Protein AF-A0A2W4TZJ8-F1 (afdb_monomer_lite)

pLDDT: mean 78.43, std 13.88, range [31.73, 96.38]

Radius of gyration: 30.54 Å; chains: 1; bounding box: 70×28×69 Å

Sequence (198 aa):
MDKAALSKWVEEEHAKGTSYRQLALSLGVSPTAVTDWRDRKFNSISEESLQAIALRRRESLTTTAEWLRVEAPVGFDLPQKFNEIEQRLLEMERKVEYSYQRLVEQDAVSTSTVLEKALLANGVNVRDRPTQVKLRTQVEKIAGDSPALFERLLLAICGITPMETADLPAAADLLKVLTDQPWTPSEVVRVLNKGLVS

Structure (mmCIF, N/CA/C/O backbone):
data_AF-A0A2W4TZJ8-F1
#
_entry.id   AF-A0A2W4TZJ8-F1
#
loop_
_atom_site.group_PDB
_atom_site.id
_atom_site.type_symbol
_atom_site.label_atom_id
_atom_site.label_alt_id
_atom_site.label_comp_id
_atom_site.label_asym_id
_atom_site.label_entity_id
_atom_site.label_seq_id
_atom_site.pdbx_PDB_ins_code
_atom_site.Cartn_x
_atom_site.Cartn_y
_atom_site.Cartn_z
_atom_site.occupancy
_atom_site.B_iso_or_equiv
_atom_site.auth_seq_id
_atom_site.auth_comp_id
_atom_site.auth_asym_id
_atom_site.auth_atom_id
_atom_site.pdbx_PDB_model_num
ATOM 1 N N . MET A 1 1 ? 31.326 -10.262 -17.862 1.00 85.75 1 MET A N 1
ATOM 2 C CA . MET A 1 1 ? 30.221 -9.800 -18.721 1.00 85.75 1 MET A CA 1
ATOM 3 C C . MET A 1 1 ? 29.756 -10.909 -19.659 1.00 85.75 1 MET A C 1
ATOM 5 O O . MET A 1 1 ? 30.571 -11.441 -20.408 1.00 85.75 1 MET A O 1
ATOM 9 N N . ASP A 1 2 ? 28.473 -11.255 -19.635 1.00 90.81 2 ASP A N 1
ATOM 10 C CA . ASP A 1 2 ? 27.854 -12.267 -20.492 1.00 90.81 2 ASP A CA 1
ATOM 11 C C . ASP A 1 2 ? 27.275 -11.636 -21.773 1.00 90.81 2 ASP A C 1
ATOM 13 O O . ASP A 1 2 ? 26.149 -11.139 -21.813 1.00 90.81 2 ASP A O 1
ATOM 17 N N . LYS A 1 3 ? 28.071 -11.650 -22.851 1.00 93.00 3 LYS A N 1
ATOM 18 C CA . LYS A 1 3 ? 27.659 -11.120 -24.164 1.00 93.00 3 LYS A CA 1
ATOM 19 C C . LYS A 1 3 ? 26.552 -11.953 -24.815 1.00 93.00 3 LYS A C 1
ATOM 21 O O . LYS A 1 3 ? 25.794 -11.425 -25.626 1.00 93.00 3 LYS A O 1
ATOM 26 N N . ALA A 1 4 ? 26.477 -13.248 -24.505 1.00 93.69 4 ALA A N 1
ATOM 27 C CA . ALA A 1 4 ? 25.487 -14.141 -25.094 1.00 93.69 4 ALA A CA 1
ATOM 28 C C . ALA A 1 4 ? 24.100 -13.871 -24.504 1.00 93.69 4 ALA A C 1
ATOM 30 O O . ALA A 1 4 ? 23.130 -13.824 -25.258 1.00 93.69 4 ALA A O 1
ATOM 31 N N . ALA A 1 5 ? 24.026 -13.622 -23.193 1.00 92.88 5 ALA A N 1
ATOM 32 C CA . ALA A 1 5 ? 22.799 -13.232 -22.511 1.00 92.88 5 ALA A CA 1
ATOM 33 C C . ALA A 1 5 ? 22.204 -11.936 -23.090 1.00 92.88 5 ALA A C 1
ATOM 35 O O . ALA A 1 5 ? 21.031 -11.921 -23.467 1.00 92.88 5 ALA A O 1
ATOM 36 N N . LEU A 1 6 ? 23.016 -10.880 -23.240 1.00 93.94 6 LEU A N 1
ATOM 37 C CA . LEU A 1 6 ? 22.541 -9.602 -23.784 1.00 93.94 6 LEU A CA 1
ATOM 38 C C . LEU A 1 6 ? 22.096 -9.718 -25.248 1.00 93.94 6 LEU A C 1
ATOM 40 O O . LEU A 1 6 ? 21.015 -9.256 -25.600 1.00 93.94 6 LEU A O 1
ATOM 44 N N . SER A 1 7 ? 22.901 -10.379 -26.084 1.00 96.25 7 SER A N 1
ATOM 45 C CA . SER A 1 7 ? 22.587 -10.647 -27.496 1.00 96.25 7 SER A CA 1
ATOM 46 C C . SER A 1 7 ? 21.264 -11.409 -27.639 1.00 96.25 7 SER A C 1
ATOM 48 O O . SER A 1 7 ? 20.402 -11.009 -28.418 1.00 96.25 7 SER A O 1
ATOM 50 N N . LYS A 1 8 ? 21.052 -12.447 -26.819 1.00 96.25 8 LYS A N 1
ATOM 51 C CA . LYS A 1 8 ? 19.806 -13.221 -26.806 1.00 96.25 8 LYS A CA 1
ATOM 52 C C . LYS A 1 8 ? 18.601 -12.361 -26.422 1.00 96.25 8 LYS A C 1
ATOM 54 O O . LYS A 1 8 ? 17.577 -12.432 -27.089 1.00 96.25 8 LYS A O 1
ATOM 59 N N . TRP A 1 9 ? 18.724 -11.536 -25.386 1.00 95.69 9 TRP A N 1
ATOM 60 C CA . TRP A 1 9 ? 17.643 -10.647 -24.961 1.00 95.69 9 TRP A CA 1
ATOM 61 C C . TRP A 1 9 ? 17.270 -9.616 -26.039 1.00 95.69 9 TRP A C 1
ATOM 63 O O . TRP A 1 9 ? 16.087 -9.374 -26.266 1.00 95.69 9 TRP A O 1
ATOM 73 N N . VAL A 1 10 ? 18.256 -9.054 -26.751 1.00 95.50 10 VAL A N 1
ATOM 74 C CA . VAL A 1 10 ? 18.001 -8.139 -27.879 1.00 95.50 10 VAL A CA 1
ATOM 75 C C . VAL A 1 10 ? 17.199 -8.833 -28.987 1.00 95.50 10 VAL A C 1
ATOM 77 O O . VAL A 1 10 ? 16.255 -8.245 -29.515 1.00 95.50 10 VAL A O 1
ATOM 80 N N . GLU A 1 11 ? 17.526 -10.085 -29.313 1.00 96.38 11 GLU A N 1
ATOM 81 C CA . GLU A 1 11 ? 16.765 -10.873 -30.294 1.00 96.38 11 GLU A CA 1
ATOM 82 C C . GLU A 1 11 ? 15.359 -11.244 -29.794 1.00 96.38 11 GLU A C 1
ATOM 84 O O . GLU A 1 11 ? 14.400 -11.216 -30.563 1.00 96.38 11 GLU A O 1
ATOM 89 N N . GLU A 1 12 ? 15.194 -11.533 -28.500 1.00 95.19 12 GLU A N 1
ATOM 90 C CA . GLU A 1 12 ? 13.880 -11.783 -27.890 1.00 95.19 12 GLU A CA 1
ATOM 91 C C . GLU A 1 12 ? 12.981 -10.536 -27.933 1.00 95.19 12 GLU A C 1
ATOM 93 O O . GLU A 1 12 ? 11.798 -10.640 -28.257 1.00 95.19 12 GLU A O 1
ATOM 98 N N . GLU A 1 13 ? 13.516 -9.345 -27.650 1.00 92.75 13 GLU A N 1
ATOM 99 C CA . GLU A 1 13 ? 12.778 -8.081 -27.798 1.00 92.75 13 GLU A CA 1
ATOM 100 C C . GLU A 1 13 ? 12.409 -7.809 -29.262 1.00 92.75 13 GLU A C 1
ATOM 102 O O . GLU A 1 13 ? 11.315 -7.305 -29.545 1.00 92.75 13 GLU A O 1
ATOM 107 N N . HIS A 1 14 ? 13.285 -8.189 -30.197 1.00 92.88 14 HIS A N 1
ATOM 108 C CA . HIS A 1 14 ? 12.999 -8.082 -31.620 1.00 92.88 14 HIS A CA 1
ATOM 109 C C . HIS A 1 14 ? 11.865 -9.011 -32.059 1.00 92.88 14 HIS A C 1
ATOM 111 O O . HIS A 1 14 ? 10.930 -8.574 -32.734 1.00 92.88 14 HIS A O 1
ATOM 117 N N . ALA A 1 15 ? 11.883 -10.262 -31.595 1.00 93.00 15 ALA A N 1
ATOM 118 C CA . ALA A 1 15 ? 10.836 -11.245 -31.856 1.00 93.00 15 ALA A CA 1
ATOM 119 C C . ALA A 1 15 ? 9.459 -10.824 -31.305 1.00 93.00 15 ALA A C 1
ATOM 121 O O . ALA A 1 15 ? 8.432 -11.203 -31.863 1.00 93.00 15 ALA A O 1
ATOM 122 N N . LYS A 1 16 ? 9.418 -9.989 -30.256 1.00 92.19 16 LYS A N 1
ATOM 123 C CA . LYS A 1 16 ? 8.183 -9.380 -29.720 1.00 92.19 16 LYS A CA 1
ATOM 124 C C . LYS A 1 16 ? 7.643 -8.219 -30.571 1.00 92.19 16 LYS A C 1
ATOM 126 O O . LYS A 1 16 ? 6.665 -7.587 -30.182 1.00 92.19 16 LYS A O 1
ATOM 131 N N . GLY A 1 17 ? 8.270 -7.912 -31.707 1.00 89.12 17 GLY A N 1
ATOM 132 C CA . GLY A 1 17 ? 7.842 -6.857 -32.629 1.00 89.12 17 GLY A CA 1
ATOM 133 C C . GLY A 1 17 ? 8.480 -5.489 -32.376 1.00 89.12 17 GLY A C 1
ATOM 134 O O . GLY A 1 17 ? 8.081 -4.512 -33.007 1.00 89.12 17 GLY A O 1
ATOM 135 N N . THR A 1 18 ? 9.480 -5.390 -31.493 1.00 89.94 18 THR A N 1
ATOM 136 C CA . THR A 1 18 ? 10.234 -4.142 -31.298 1.00 89.94 18 THR A CA 1
ATOM 137 C C . THR A 1 18 ? 11.375 -4.072 -32.313 1.00 89.94 18 THR A C 1
ATOM 139 O O . THR A 1 18 ? 12.250 -4.932 -32.351 1.00 89.94 18 THR A O 1
ATOM 142 N N . SER A 1 19 ? 11.426 -3.045 -33.162 1.00 93.31 19 SER A N 1
ATOM 143 C CA . SER A 1 19 ? 12.597 -2.859 -34.038 1.00 93.31 19 SER A CA 1
ATOM 144 C C . SER A 1 19 ? 13.843 -2.481 -33.223 1.00 93.31 19 SER A C 1
ATOM 146 O O . SER A 1 19 ? 13.731 -1.802 -32.203 1.00 93.31 19 SER A O 1
ATOM 148 N N . TYR A 1 20 ? 15.051 -2.821 -33.692 1.00 92.69 20 TYR A N 1
ATOM 149 C CA . TYR A 1 20 ? 16.295 -2.434 -33.001 1.00 92.69 20 TYR A CA 1
ATOM 150 C C . TYR A 1 20 ? 16.404 -0.915 -32.775 1.00 92.69 20 TYR A C 1
ATOM 152 O O . TYR A 1 20 ? 16.896 -0.467 -31.742 1.00 92.69 20 TYR A O 1
ATOM 160 N N . ARG A 1 21 ? 15.878 -0.110 -33.709 1.00 92.00 21 ARG A N 1
ATOM 161 C CA . ARG A 1 21 ? 15.816 1.352 -33.578 1.00 92.00 21 ARG A CA 1
ATOM 162 C C . ARG A 1 21 ? 14.877 1.792 -32.453 1.00 92.00 21 ARG A C 1
ATOM 164 O O . ARG A 1 21 ? 15.226 2.695 -31.701 1.00 92.00 21 ARG A O 1
ATOM 171 N N . GLN A 1 22 ? 13.701 1.176 -32.336 1.00 91.06 22 GLN A N 1
ATOM 172 C CA . GLN A 1 22 ? 12.766 1.454 -31.239 1.00 91.06 22 GLN A CA 1
ATOM 173 C C . GLN A 1 22 ? 13.325 0.996 -29.894 1.00 91.06 22 GLN A C 1
ATOM 175 O O . GLN A 1 22 ? 13.157 1.703 -28.905 1.00 91.06 22 GLN A O 1
ATOM 180 N N . LEU A 1 23 ? 14.026 -0.141 -29.863 1.00 92.75 23 LEU A N 1
ATOM 181 C CA . LEU A 1 23 ? 14.698 -0.616 -28.661 1.00 92.75 23 LEU A CA 1
ATOM 182 C C . LEU A 1 23 ? 15.758 0.396 -28.208 1.00 92.75 23 LEU A C 1
ATOM 184 O O . LEU A 1 23 ? 15.726 0.820 -27.058 1.00 92.75 23 LEU A O 1
ATOM 188 N N . ALA A 1 24 ? 16.608 0.865 -29.128 1.00 93.19 24 ALA A N 1
ATOM 189 C CA . ALA A 1 24 ? 17.618 1.886 -28.852 1.00 93.19 24 ALA A CA 1
ATOM 190 C C . ALA A 1 24 ? 17.005 3.180 -28.294 1.00 93.19 24 ALA A C 1
ATOM 192 O O . ALA A 1 24 ? 17.439 3.666 -27.253 1.00 93.19 24 ALA A O 1
ATOM 193 N N . LEU A 1 25 ? 15.937 3.679 -28.930 1.00 91.06 25 LEU A N 1
ATOM 194 C CA . LEU A 1 25 ? 15.195 4.852 -28.458 1.00 91.06 25 LEU A CA 1
ATOM 195 C C . LEU A 1 25 ? 14.616 4.644 -27.056 1.00 91.06 25 LEU A C 1
ATOM 197 O O . LEU A 1 25 ? 14.738 5.523 -26.211 1.00 91.06 25 LEU A O 1
ATOM 201 N N . SER A 1 26 ? 14.013 3.482 -26.794 1.00 88.88 26 SER A N 1
ATOM 202 C CA . SER A 1 26 ? 13.412 3.183 -25.489 1.00 88.88 26 SER A CA 1
ATOM 203 C C . SER A 1 26 ? 14.435 3.048 -24.361 1.00 88.88 26 SER A C 1
ATOM 205 O O . SER A 1 26 ? 14.089 3.245 -23.202 1.00 88.88 26 SER A O 1
ATOM 207 N N . LEU A 1 27 ? 15.677 2.708 -24.707 1.00 90.69 27 LEU A N 1
ATOM 208 C CA . LEU A 1 27 ? 16.789 2.571 -23.773 1.00 90.69 27 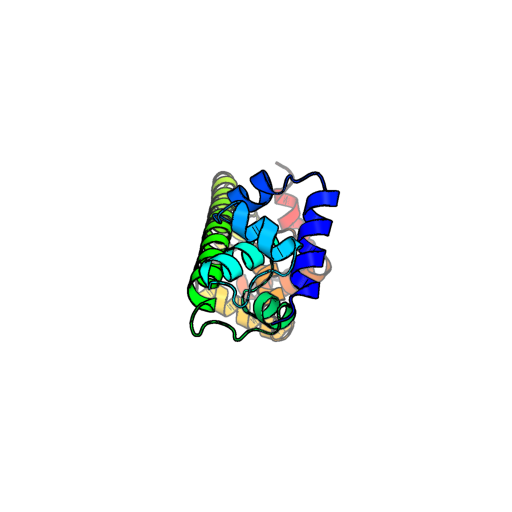LEU A CA 1
ATOM 209 C C . LEU A 1 27 ? 17.637 3.848 -23.678 1.00 90.69 27 LEU A C 1
ATOM 211 O O . LEU A 1 27 ? 18.575 3.885 -22.893 1.00 90.69 27 LEU A O 1
ATOM 215 N N . GLY A 1 28 ? 17.348 4.876 -24.484 1.00 89.25 28 GLY A N 1
ATOM 216 C CA . GLY A 1 28 ? 18.151 6.100 -24.530 1.00 89.25 28 GLY A CA 1
ATOM 217 C C . GLY A 1 28 ? 19.572 5.902 -25.075 1.00 89.25 28 GLY A C 1
ATOM 218 O O . GLY A 1 28 ? 20.444 6.717 -24.794 1.00 89.25 28 GLY A O 1
ATOM 219 N N . VAL A 1 29 ? 19.822 4.843 -25.855 1.00 91.38 29 VAL A N 1
ATOM 220 C CA . VAL A 1 29 ? 21.145 4.524 -26.426 1.00 91.38 29 VAL A CA 1
ATOM 221 C C . VAL A 1 29 ? 21.176 4.711 -27.942 1.00 91.38 29 VAL A C 1
ATOM 223 O O . VAL A 1 29 ? 20.142 4.814 -28.608 1.00 91.38 29 VAL A O 1
ATOM 226 N N . SER A 1 30 ? 22.375 4.726 -28.529 1.00 91.12 30 SER A N 1
ATOM 227 C CA . SER A 1 30 ? 22.508 4.792 -29.983 1.00 91.12 30 SER A CA 1
ATOM 228 C C . SER A 1 30 ? 22.002 3.501 -30.658 1.00 91.12 30 SER A C 1
ATOM 230 O O . SER A 1 30 ? 22.192 2.399 -30.135 1.00 91.12 30 SER A O 1
ATOM 232 N N . PRO A 1 31 ? 21.416 3.579 -31.869 1.00 90.50 31 PRO A N 1
ATOM 233 C CA . PRO A 1 31 ? 21.050 2.386 -32.641 1.00 90.50 31 PRO A CA 1
ATOM 234 C C . PRO A 1 31 ? 22.238 1.458 -32.943 1.00 90.50 31 PRO A C 1
ATOM 236 O O . PRO A 1 31 ? 22.068 0.243 -33.068 1.00 90.50 31 PRO A O 1
ATOM 239 N N . THR A 1 32 ? 23.445 2.023 -33.039 1.00 92.81 32 THR A N 1
ATOM 240 C CA . THR A 1 32 ? 24.683 1.255 -33.202 1.00 92.81 32 THR A CA 1
ATOM 241 C C . THR A 1 32 ? 24.979 0.404 -31.975 1.00 92.81 32 THR A C 1
ATOM 243 O O . THR A 1 32 ? 25.282 -0.767 -32.147 1.00 92.81 32 THR A O 1
ATOM 246 N N . ALA A 1 33 ? 24.769 0.916 -30.757 1.00 91.75 33 ALA A N 1
ATOM 247 C CA . ALA A 1 33 ? 24.994 0.153 -29.531 1.00 91.75 33 ALA A CA 1
ATOM 248 C C . ALA A 1 33 ? 24.117 -1.108 -29.462 1.00 91.75 33 ALA A C 1
ATOM 250 O O . ALA A 1 33 ? 24.620 -2.189 -29.174 1.00 91.75 33 ALA A O 1
ATOM 251 N N . VAL A 1 34 ? 22.829 -1.007 -29.812 1.00 93.56 34 VAL A N 1
ATOM 252 C CA . VAL A 1 34 ? 21.928 -2.178 -29.860 1.00 93.56 34 VAL A CA 1
ATOM 253 C C . VAL A 1 34 ? 22.378 -3.189 -30.917 1.00 93.56 34 VAL A C 1
ATOM 255 O O . VAL A 1 34 ? 22.319 -4.398 -30.689 1.00 93.56 34 VAL A O 1
ATOM 258 N N . THR A 1 35 ? 22.866 -2.704 -32.061 1.00 93.81 35 THR A N 1
ATOM 259 C CA . THR A 1 35 ? 23.418 -3.563 -33.120 1.00 93.81 35 THR A CA 1
ATOM 260 C C . THR A 1 35 ? 24.701 -4.259 -32.654 1.00 93.81 35 THR A C 1
ATOM 262 O O . THR A 1 35 ? 24.873 -5.454 -32.885 1.00 93.81 35 THR A O 1
ATOM 265 N N . ASP A 1 36 ? 25.567 -3.551 -31.929 1.00 94.44 36 ASP A N 1
ATOM 266 C CA . ASP A 1 36 ? 26.792 -4.104 -31.355 1.00 94.44 36 ASP A CA 1
ATOM 267 C C . ASP A 1 36 ? 26.488 -5.122 -30.252 1.00 94.44 36 ASP A C 1
ATOM 269 O O . ASP A 1 36 ? 27.162 -6.149 -30.163 1.00 94.44 36 ASP A O 1
ATOM 273 N N . TRP A 1 37 ? 25.447 -4.905 -29.444 1.00 95.12 37 TRP A N 1
ATOM 274 C CA . TRP A 1 37 ? 24.984 -5.875 -28.449 1.00 95.12 37 TRP A CA 1
ATOM 275 C C . TRP A 1 37 ? 24.481 -7.162 -29.092 1.00 95.12 37 TRP A C 1
ATOM 277 O O . TRP A 1 37 ? 24.875 -8.252 -28.669 1.00 95.12 37 TRP A O 1
ATOM 287 N N . ARG A 1 38 ? 23.676 -7.037 -30.153 1.00 95.00 38 ARG A N 1
ATOM 288 C CA . ARG A 1 38 ? 23.209 -8.164 -30.968 1.00 95.00 38 ARG A CA 1
ATOM 289 C C . ARG A 1 38 ? 24.386 -8.961 -31.530 1.00 95.00 38 ARG A C 1
ATOM 291 O O . ARG A 1 38 ? 24.470 -10.168 -31.309 1.00 95.00 38 ARG A O 1
ATOM 298 N N . ASP A 1 39 ? 25.324 -8.268 -32.176 1.00 94.88 39 ASP A N 1
ATOM 299 C CA . ASP A 1 39 ? 26.501 -8.849 -32.834 1.00 94.88 39 ASP A CA 1
ATOM 300 C C . ASP A 1 39 ? 27.620 -9.253 -31.856 1.00 94.88 39 ASP A C 1
ATOM 302 O O . ASP A 1 39 ? 28.648 -9.787 -32.275 1.00 94.88 39 ASP A O 1
ATOM 306 N N . ARG A 1 40 ? 27.450 -8.996 -30.552 1.00 94.62 40 ARG A N 1
ATOM 307 C CA . ARG A 1 40 ? 28.452 -9.227 -29.493 1.00 94.62 40 ARG A CA 1
ATOM 308 C C . ARG A 1 40 ? 29.750 -8.417 -29.676 1.00 94.62 40 ARG A C 1
ATOM 310 O O . ARG A 1 40 ? 30.793 -8.777 -29.124 1.00 94.62 40 ARG A O 1
ATOM 317 N N . LYS A 1 41 ? 29.684 -7.293 -30.396 1.00 93.31 41 LYS A N 1
ATOM 318 C CA . LYS A 1 41 ? 30.782 -6.361 -30.723 1.00 93.31 41 LYS A CA 1
ATOM 319 C C . LYS A 1 41 ? 30.964 -5.244 -29.684 1.00 93.31 41 LYS A C 1
ATOM 321 O O . LYS A 1 41 ? 31.190 -4.092 -30.024 1.00 93.31 41 LYS A O 1
ATOM 326 N N . PHE A 1 42 ? 30.890 -5.572 -28.400 1.00 89.06 42 PHE A N 1
ATOM 327 C CA . PHE A 1 42 ? 31.074 -4.609 -27.307 1.00 89.06 42 PHE A CA 1
ATOM 328 C C . PHE A 1 42 ? 31.903 -5.235 -26.186 1.00 89.06 42 PHE A C 1
ATOM 330 O O . PHE A 1 42 ? 31.850 -6.449 -25.993 1.00 89.06 42 PHE A O 1
ATOM 337 N N . ASN A 1 43 ? 32.688 -4.440 -25.458 1.00 87.31 43 ASN A N 1
ATOM 338 C CA . ASN A 1 43 ? 33.573 -4.936 -24.390 1.00 87.31 43 ASN A CA 1
ATOM 339 C C . ASN A 1 43 ? 33.101 -4.565 -22.985 1.00 87.31 43 ASN A C 1
ATOM 341 O O . ASN A 1 43 ? 33.393 -5.287 -22.036 1.00 87.31 43 ASN A O 1
ATOM 345 N N . SER A 1 44 ? 32.337 -3.488 -22.874 1.00 88.38 44 SER A N 1
ATOM 346 C CA . SER A 1 44 ? 31.727 -3.014 -21.642 1.00 88.38 44 SER A CA 1
ATOM 347 C C . SER A 1 44 ? 30.331 -2.484 -21.942 1.00 88.38 44 SER A C 1
ATOM 349 O O . SER A 1 44 ? 29.984 -2.215 -23.096 1.00 88.38 44 SER A O 1
ATOM 351 N N . ILE A 1 45 ? 29.533 -2.352 -20.890 1.00 88.56 45 ILE A N 1
ATOM 352 C CA . ILE A 1 45 ? 28.250 -1.667 -20.921 1.00 88.56 45 ILE A CA 1
ATOM 353 C C . ILE A 1 45 ? 28.351 -0.447 -20.009 1.00 88.56 45 ILE A C 1
ATOM 355 O O . ILE A 1 45 ? 28.937 -0.546 -18.931 1.00 88.56 45 ILE A O 1
ATOM 359 N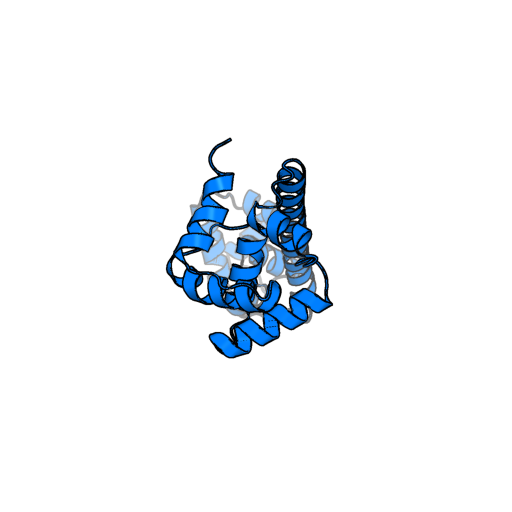 N . SER A 1 46 ? 27.856 0.709 -20.458 1.00 88.62 46 SER A N 1
ATOM 360 C CA . SER A 1 46 ? 27.819 1.888 -19.592 1.00 88.62 46 SER A CA 1
ATOM 361 C C . SER A 1 46 ? 26.815 1.673 -18.464 1.00 88.62 46 SER A C 1
ATOM 363 O O . SER A 1 46 ? 25.840 0.935 -18.619 1.00 88.62 46 SER A O 1
ATOM 365 N N . GLU A 1 47 ? 27.037 2.345 -17.341 1.00 86.88 47 GLU A N 1
ATOM 366 C CA . GLU A 1 47 ? 26.108 2.336 -16.212 1.00 86.88 47 GLU A CA 1
ATOM 367 C C . GLU A 1 47 ? 24.699 2.795 -16.634 1.00 86.88 47 GLU A C 1
ATOM 369 O O . GLU A 1 47 ? 23.717 2.123 -16.329 1.00 86.88 47 GLU A O 1
ATOM 374 N N . GLU A 1 48 ? 24.603 3.849 -17.446 1.00 86.62 48 GLU A N 1
ATOM 375 C CA . GLU A 1 48 ? 23.337 4.331 -18.020 1.00 86.62 48 GLU A CA 1
ATOM 376 C C . GLU A 1 48 ? 22.621 3.252 -18.851 1.00 86.62 48 GLU A C 1
ATOM 378 O O . GLU A 1 48 ? 21.414 3.047 -18.718 1.00 86.62 48 GLU A O 1
ATOM 383 N N . SER A 1 49 ? 23.365 2.502 -19.674 1.00 90.56 49 SER A N 1
ATOM 384 C CA . SER A 1 49 ? 22.798 1.409 -20.476 1.00 90.56 49 SER A CA 1
ATOM 385 C C . SER A 1 49 ? 22.317 0.259 -19.591 1.00 90.56 49 SER A C 1
ATOM 387 O O . SER A 1 49 ? 21.266 -0.326 -19.849 1.00 90.56 49 SER A O 1
ATOM 389 N N . LEU A 1 50 ? 23.072 -0.066 -18.538 1.00 90.44 50 LEU A N 1
ATOM 390 C CA . LEU A 1 50 ? 22.717 -1.107 -17.576 1.00 90.44 50 LEU A CA 1
ATOM 391 C C . LEU A 1 50 ? 21.422 -0.752 -16.826 1.00 90.44 50 LEU A C 1
ATOM 393 O O . LEU A 1 50 ? 20.548 -1.605 -16.675 1.00 90.44 50 LEU A O 1
ATOM 397 N N . GLN A 1 51 ? 21.263 0.513 -16.429 1.00 87.06 51 GLN A N 1
ATOM 398 C CA . GLN A 1 51 ? 20.047 1.031 -15.796 1.00 87.06 51 GLN A CA 1
ATOM 399 C C . GLN A 1 51 ? 18.847 1.007 -16.736 1.00 87.06 51 GLN A C 1
ATOM 401 O O . GLN A 1 51 ? 17.775 0.538 -16.356 1.00 87.06 51 GLN A O 1
ATOM 406 N N . ALA A 1 52 ? 19.025 1.457 -17.978 1.00 88.44 52 ALA A N 1
ATOM 407 C CA . ALA A 1 52 ? 17.965 1.422 -18.975 1.00 88.44 52 ALA A CA 1
ATOM 408 C C . ALA A 1 52 ? 17.469 -0.014 -19.227 1.00 88.44 52 ALA A C 1
ATOM 410 O O . ALA A 1 52 ? 16.263 -0.255 -19.334 1.00 88.44 52 ALA A O 1
ATOM 411 N N . ILE A 1 53 ? 18.389 -0.985 -19.263 1.00 91.88 53 ILE A N 1
ATOM 412 C CA . ILE A 1 53 ? 18.053 -2.407 -19.391 1.00 91.88 53 ILE A CA 1
ATOM 413 C C . ILE A 1 53 ? 17.297 -2.906 -18.156 1.00 91.88 53 ILE A C 1
ATOM 415 O O . ILE A 1 53 ? 16.264 -3.553 -18.321 1.00 91.88 53 ILE A O 1
ATOM 419 N N . ALA A 1 54 ? 17.760 -2.586 -16.944 1.00 89.69 54 ALA A N 1
ATOM 420 C CA . ALA A 1 54 ? 17.097 -2.987 -15.701 1.00 89.69 54 ALA A CA 1
ATOM 421 C C . ALA A 1 54 ? 15.652 -2.463 -15.630 1.00 89.69 54 ALA A C 1
ATOM 423 O O . ALA A 1 54 ? 14.712 -3.231 -15.413 1.00 89.69 54 ALA A O 1
ATOM 424 N N . LEU A 1 55 ? 15.457 -1.177 -15.941 1.00 87.06 55 LEU A N 1
ATOM 425 C CA . LEU A 1 55 ? 14.139 -0.542 -16.010 1.00 87.06 55 LEU A CA 1
ATOM 426 C C . LEU A 1 55 ? 13.230 -1.222 -17.037 1.00 87.06 55 LEU A C 1
ATOM 428 O O . LEU A 1 55 ? 12.070 -1.516 -16.742 1.00 87.06 55 LEU A O 1
ATOM 432 N N . ARG A 1 56 ? 13.746 -1.521 -18.236 1.00 88.81 56 ARG A N 1
ATOM 433 C CA . ARG A 1 56 ? 12.948 -2.169 -19.285 1.00 88.81 56 ARG A CA 1
ATOM 434 C C . ARG A 1 56 ? 12.604 -3.622 -18.954 1.00 88.81 56 ARG A C 1
ATOM 436 O O . ARG A 1 56 ? 11.507 -4.072 -19.282 1.00 88.81 56 ARG A O 1
ATOM 443 N N . ARG A 1 57 ? 13.503 -4.339 -18.275 1.00 89.25 57 ARG A N 1
ATOM 444 C CA . ARG A 1 57 ? 13.273 -5.698 -17.761 1.00 89.25 57 ARG A CA 1
ATOM 445 C C . ARG A 1 57 ? 12.386 -5.727 -16.512 1.00 89.25 57 ARG A C 1
ATOM 447 O O . ARG A 1 57 ? 11.904 -6.799 -16.162 1.00 89.25 57 ARG A O 1
ATOM 454 N N . ARG A 1 58 ? 12.122 -4.569 -15.889 1.00 86.12 58 ARG A N 1
ATOM 455 C CA . ARG A 1 58 ? 11.425 -4.431 -14.596 1.00 86.12 58 ARG A CA 1
ATOM 456 C C . ARG A 1 58 ? 12.110 -5.229 -13.482 1.00 86.12 58 ARG A C 1
ATOM 458 O O . ARG A 1 58 ? 11.453 -5.829 -12.638 1.00 86.12 58 ARG A O 1
ATOM 465 N N . GLU A 1 59 ? 13.435 -5.242 -13.510 1.00 85.94 59 GLU A N 1
ATOM 466 C CA . GLU A 1 59 ? 14.287 -5.923 -12.539 1.00 85.94 59 GLU A CA 1
ATOM 467 C C . GLU A 1 59 ? 15.145 -4.888 -11.801 1.00 85.94 59 GLU A C 1
ATOM 469 O O . GLU A 1 59 ? 15.327 -3.761 -12.268 1.00 85.94 59 GLU A O 1
ATOM 474 N N . SER A 1 60 ? 15.692 -5.266 -10.643 1.00 84.44 60 SER A N 1
ATOM 475 C CA . SER A 1 60 ? 16.672 -4.417 -9.962 1.00 84.44 60 SER A CA 1
ATOM 476 C C . SER A 1 60 ? 17.962 -4.309 -10.786 1.00 84.44 60 SER A C 1
ATOM 478 O O . SER A 1 60 ? 18.309 -5.213 -11.563 1.00 84.44 60 SER A O 1
ATOM 480 N N . LEU A 1 61 ? 18.708 -3.216 -10.595 1.00 85.00 61 LEU A N 1
ATOM 481 C CA . LEU A 1 61 ? 20.019 -3.050 -11.225 1.00 85.00 61 LEU A CA 1
ATOM 482 C C . LEU A 1 61 ? 20.977 -4.175 -10.815 1.00 85.00 61 LEU A C 1
ATOM 484 O O . LEU A 1 61 ? 21.696 -4.693 -11.663 1.00 85.00 61 LEU A O 1
ATOM 488 N N . THR A 1 62 ? 20.932 -4.604 -9.550 1.00 86.06 62 THR A N 1
ATOM 489 C CA . THR A 1 62 ? 21.726 -5.723 -9.022 1.00 86.06 62 THR A CA 1
ATOM 490 C C . THR A 1 62 ? 21.408 -7.026 -9.748 1.00 86.06 62 THR A C 1
ATOM 492 O O . THR A 1 62 ? 22.315 -7.683 -10.246 1.00 86.06 62 THR A O 1
ATOM 495 N N . THR A 1 63 ? 20.124 -7.360 -9.907 1.00 88.25 63 THR A N 1
ATOM 496 C CA . THR A 1 63 ? 19.686 -8.555 -10.650 1.00 88.25 63 THR A CA 1
ATOM 497 C C . THR A 1 63 ? 20.142 -8.504 -12.109 1.00 88.25 63 THR A C 1
ATOM 499 O O . THR A 1 63 ? 20.612 -9.500 -12.656 1.00 88.25 63 THR A O 1
ATOM 502 N N . THR A 1 64 ? 20.061 -7.329 -12.735 1.00 89.88 64 THR A N 1
ATOM 503 C CA . THR A 1 64 ? 20.508 -7.128 -14.121 1.00 89.88 64 THR A CA 1
ATOM 504 C C . THR A 1 64 ? 22.034 -7.229 -14.242 1.00 89.88 64 THR A C 1
ATOM 506 O O . THR A 1 64 ? 22.544 -7.809 -15.203 1.00 89.88 64 THR A O 1
ATOM 509 N N . ALA A 1 65 ? 22.774 -6.709 -13.260 1.00 89.50 65 ALA A N 1
ATOM 510 C CA . ALA A 1 65 ? 24.230 -6.787 -13.190 1.00 89.50 65 ALA A CA 1
ATOM 511 C C . ALA A 1 65 ? 24.710 -8.234 -12.991 1.00 89.50 65 ALA A C 1
ATOM 513 O O . ALA A 1 65 ? 25.600 -8.691 -13.708 1.00 89.50 65 ALA A O 1
ATOM 514 N N . GLU A 1 66 ? 24.062 -8.986 -12.097 1.00 90.38 66 GLU A N 1
ATOM 515 C CA . GLU A 1 66 ? 24.296 -10.420 -11.893 1.00 90.38 66 GLU A CA 1
ATOM 516 C C . GLU A 1 66 ? 24.004 -11.222 -13.165 1.00 90.38 66 GLU A C 1
ATOM 518 O O . GLU A 1 66 ? 24.837 -12.022 -13.601 1.00 90.38 66 GLU A O 1
ATOM 523 N N . TRP A 1 67 ? 22.861 -10.957 -13.809 1.00 92.62 67 TRP A N 1
ATOM 524 C CA . TRP A 1 67 ? 22.472 -11.581 -15.075 1.00 92.62 67 TRP A CA 1
ATOM 525 C C . TRP A 1 67 ? 23.519 -11.351 -16.172 1.00 92.62 67 TRP A C 1
ATOM 527 O O . TRP A 1 67 ? 23.905 -12.290 -16.871 1.00 92.62 67 TRP A O 1
ATOM 537 N N . LEU A 1 68 ? 24.041 -10.126 -16.287 1.00 91.75 68 LEU A N 1
ATOM 538 C CA . LEU A 1 68 ? 25.106 -9.791 -17.231 1.00 91.75 68 LEU A CA 1
ATOM 539 C C . LEU A 1 68 ? 26.510 -10.125 -16.723 1.00 91.75 68 LEU A C 1
ATOM 541 O O . LEU A 1 68 ? 27.468 -9.905 -17.464 1.00 91.75 68 LEU A O 1
ATOM 545 N N . ARG A 1 69 ? 26.680 -10.672 -15.514 1.00 90.06 69 ARG A N 1
ATOM 546 C CA . ARG A 1 69 ? 27.987 -10.932 -14.884 1.00 90.06 69 ARG A CA 1
ATOM 547 C C . ARG A 1 69 ? 28.909 -9.707 -14.938 1.00 90.06 69 ARG A C 1
ATOM 549 O O . ARG A 1 69 ? 30.045 -9.801 -15.427 1.00 90.06 69 ARG A O 1
ATOM 556 N N . VAL A 1 70 ? 28.387 -8.553 -14.539 1.00 88.88 70 VAL A N 1
ATOM 557 C CA . VAL A 1 70 ? 29.115 -7.286 -14.378 1.00 88.88 70 VAL A CA 1
ATOM 558 C C . VAL A 1 70 ? 28.998 -6.820 -12.931 1.00 88.88 70 VAL A C 1
ATOM 560 O O . VAL A 1 70 ? 28.061 -7.198 -12.234 1.00 88.88 70 VAL A O 1
ATOM 563 N N . GLU A 1 71 ? 29.960 -6.028 -12.467 1.00 82.06 71 GLU A N 1
ATOM 564 C CA . GLU A 1 71 ? 29.884 -5.441 -11.129 1.00 82.06 71 GLU A CA 1
ATOM 565 C C . GLU A 1 71 ? 28.737 -4.427 -11.069 1.00 82.06 71 GLU A C 1
ATOM 567 O O . GLU A 1 71 ? 28.571 -3.605 -11.974 1.00 82.06 71 GLU A O 1
ATOM 572 N N . ALA A 1 72 ? 27.925 -4.508 -10.014 1.00 73.56 72 ALA A N 1
ATOM 573 C CA . ALA A 1 72 ? 26.863 -3.544 -9.7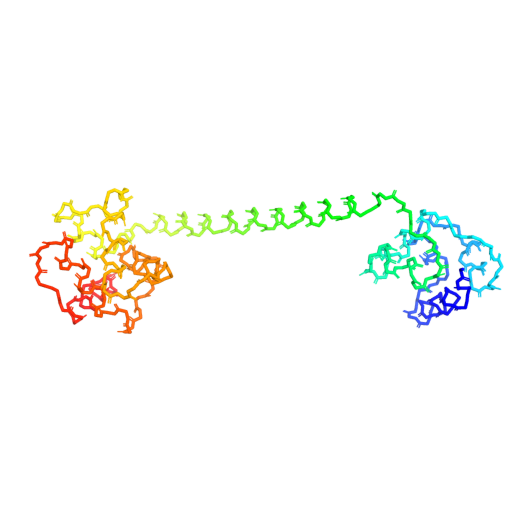75 1.00 73.56 72 ALA A CA 1
ATOM 574 C C . ALA A 1 72 ? 27.479 -2.195 -9.348 1.00 73.56 72 ALA A C 1
ATOM 576 O O . ALA A 1 72 ? 28.325 -2.182 -8.448 1.00 73.56 72 ALA A O 1
ATOM 577 N N . PRO A 1 73 ? 27.064 -1.061 -9.941 1.00 70.94 73 PRO A N 1
ATOM 578 C CA . PRO A 1 73 ? 27.508 0.258 -9.501 1.00 70.94 73 PRO A CA 1
ATOM 579 C C . PRO A 1 73 ? 27.156 0.498 -8.026 1.00 70.94 73 PRO A C 1
ATOM 581 O O . PRO A 1 73 ? 26.027 0.260 -7.588 1.00 70.94 73 PRO A O 1
ATOM 584 N N . VAL A 1 74 ? 28.125 0.972 -7.240 1.00 61.19 74 VAL A N 1
ATOM 585 C CA . VAL A 1 74 ? 27.951 1.227 -5.803 1.00 61.19 74 VAL A CA 1
ATOM 586 C C . VAL A 1 74 ? 27.056 2.458 -5.608 1.00 61.19 74 VAL A C 1
ATOM 588 O O . VAL A 1 74 ? 27.432 3.559 -5.993 1.00 61.19 74 VAL A O 1
ATOM 591 N N . GLY A 1 75 ? 25.888 2.286 -4.974 1.00 59.75 75 GLY A N 1
ATOM 592 C CA . GLY A 1 75 ? 25.026 3.398 -4.530 1.00 59.75 75 GLY A CA 1
ATOM 593 C C . GLY A 1 75 ? 23.694 3.580 -5.270 1.00 59.75 75 GLY A C 1
ATOM 594 O O . GLY A 1 75 ? 22.940 4.490 -4.934 1.00 59.75 75 GLY A O 1
ATOM 595 N N . PHE A 1 76 ? 23.358 2.716 -6.231 1.00 55.41 76 PHE A N 1
ATOM 596 C CA . PHE A 1 76 ? 22.222 2.965 -7.131 1.00 55.41 76 PHE A CA 1
ATOM 597 C C . PHE A 1 76 ? 20.846 2.471 -6.646 1.00 55.41 76 PHE A C 1
ATOM 599 O O . PHE A 1 76 ? 19.820 2.761 -7.252 1.00 55.41 76 PHE A O 1
ATOM 606 N N . ASP A 1 77 ? 20.792 1.766 -5.518 1.00 55.53 77 ASP A N 1
ATOM 607 C CA . ASP A 1 77 ? 19.539 1.249 -4.949 1.00 55.53 77 ASP A CA 1
ATOM 608 C C . ASP A 1 77 ? 18.707 2.337 -4.234 1.00 55.53 77 ASP A C 1
ATOM 610 O O . ASP A 1 77 ? 17.612 2.067 -3.750 1.00 55.53 77 ASP A O 1
ATOM 614 N N . LEU A 1 78 ? 19.221 3.569 -4.131 1.00 53.97 78 LEU A N 1
ATOM 615 C CA . LEU A 1 78 ? 18.587 4.670 -3.397 1.00 53.97 78 LEU A CA 1
ATOM 616 C C . LEU A 1 78 ? 17.504 5.408 -4.203 1.00 53.97 78 LEU A C 1
ATOM 618 O O . LEU A 1 78 ? 16.407 5.554 -3.669 1.00 53.97 78 LEU A O 1
ATOM 622 N N . PRO A 1 79 ? 17.719 5.834 -5.466 1.00 56.47 79 PRO A N 1
ATOM 623 C CA . PRO A 1 79 ? 16.714 6.615 -6.194 1.00 56.47 79 PRO A CA 1
ATOM 624 C C . PRO A 1 79 ? 15.496 5.787 -6.619 1.00 56.47 79 PRO A C 1
ATOM 626 O O . PRO A 1 79 ? 14.373 6.279 -6.598 1.00 56.47 79 PRO A O 1
ATOM 629 N N . GLN A 1 80 ? 15.693 4.512 -6.970 1.00 56.72 80 GLN A N 1
ATOM 630 C CA . GLN A 1 80 ? 14.594 3.630 -7.374 1.00 56.72 80 GLN A CA 1
ATOM 631 C C . GLN A 1 80 ? 13.732 3.226 -6.173 1.00 56.72 80 GLN A C 1
ATOM 633 O O . GLN A 1 80 ? 12.509 3.308 -6.251 1.00 56.72 80 GLN A O 1
ATOM 638 N N . LYS A 1 81 ? 14.356 2.915 -5.025 1.00 57.78 81 LYS A N 1
ATOM 639 C CA . LYS A 1 81 ? 13.625 2.732 -3.763 1.00 57.78 81 LYS A CA 1
ATOM 640 C C . LYS A 1 81 ? 12.952 4.022 -3.312 1.00 57.78 81 LYS A C 1
ATOM 642 O O . LYS A 1 81 ? 11.846 3.949 -2.802 1.00 57.78 81 LYS A O 1
ATOM 647 N N . PHE A 1 82 ? 13.567 5.187 -3.522 1.00 65.06 82 PHE A N 1
ATOM 648 C CA . PHE A 1 82 ? 12.945 6.476 -3.215 1.00 65.06 82 PHE A CA 1
ATOM 649 C C . PHE A 1 82 ? 11.692 6.711 -4.067 1.00 65.06 82 PHE A C 1
ATOM 651 O O . PHE A 1 82 ? 10.647 6.998 -3.501 1.00 65.06 82 PHE A O 1
ATOM 658 N N . ASN A 1 83 ? 11.748 6.478 -5.382 1.00 62.75 83 ASN A N 1
ATOM 659 C CA . ASN A 1 83 ? 10.582 6.594 -6.265 1.00 62.75 83 ASN A CA 1
ATOM 660 C C . ASN A 1 83 ? 9.492 5.558 -5.948 1.00 62.75 83 ASN A C 1
ATOM 662 O O . ASN A 1 83 ? 8.307 5.878 -5.986 1.00 62.75 83 ASN A O 1
ATOM 666 N N . GLU A 1 84 ? 9.860 4.316 -5.622 1.00 69.38 84 GLU A N 1
ATOM 667 C CA . GLU A 1 84 ? 8.897 3.293 -5.190 1.00 69.38 84 GLU A CA 1
ATOM 668 C C . GLU A 1 84 ? 8.258 3.647 -3.841 1.00 69.38 84 GLU A C 1
ATOM 670 O O . GLU A 1 84 ? 7.057 3.452 -3.655 1.00 69.38 84 GLU A O 1
ATOM 675 N N . ILE A 1 85 ? 9.037 4.197 -2.906 1.00 71.81 85 ILE A N 1
ATOM 676 C CA . ILE A 1 85 ? 8.546 4.687 -1.616 1.00 71.81 85 ILE A CA 1
ATOM 677 C C . ILE A 1 85 ? 7.646 5.906 -1.817 1.00 71.81 85 ILE A C 1
ATOM 679 O O . ILE A 1 85 ? 6.588 5.953 -1.203 1.00 71.81 85 ILE A O 1
ATOM 683 N N . GLU A 1 86 ? 8.004 6.843 -2.692 1.00 75.38 86 GLU A N 1
ATOM 684 C CA . GLU A 1 86 ? 7.219 8.038 -3.015 1.00 75.38 86 GLU A CA 1
ATOM 685 C C . GLU A 1 86 ? 5.894 7.670 -3.696 1.00 75.38 86 GLU A C 1
ATOM 687 O O . GLU A 1 86 ? 4.841 8.169 -3.309 1.00 75.38 86 GLU A O 1
ATOM 692 N N . GLN A 1 87 ? 5.902 6.717 -4.633 1.00 74.19 87 GLN A N 1
ATOM 693 C CA . GLN A 1 87 ? 4.680 6.177 -5.237 1.00 74.19 87 GLN A CA 1
ATOM 694 C C . GLN A 1 87 ? 3.802 5.461 -4.206 1.00 74.19 87 GLN A C 1
ATOM 696 O O . GLN A 1 87 ? 2.590 5.671 -4.185 1.00 74.19 87 GLN A O 1
ATOM 701 N N . ARG A 1 88 ? 4.393 4.657 -3.309 1.00 71.19 88 ARG A N 1
ATOM 702 C CA . ARG A 1 88 ? 3.646 4.017 -2.214 1.00 71.19 88 ARG A CA 1
ATOM 703 C C . ARG A 1 88 ? 3.107 5.036 -1.214 1.00 71.19 88 ARG A C 1
ATOM 705 O O . ARG A 1 88 ? 2.011 4.824 -0.707 1.00 71.19 88 ARG A O 1
ATOM 712 N N . LEU A 1 89 ? 3.834 6.123 -0.956 1.00 76.94 89 LEU A N 1
ATOM 713 C CA . LEU A 1 89 ? 3.391 7.244 -0.127 1.00 76.94 89 LEU A CA 1
ATOM 714 C C . LEU A 1 89 ? 2.209 7.954 -0.772 1.00 76.94 89 LEU A C 1
ATOM 716 O O . LEU A 1 89 ? 1.184 8.070 -0.123 1.00 76.94 89 LEU A O 1
ATOM 720 N N . LEU A 1 90 ? 2.288 8.312 -2.055 1.00 80.12 90 LEU A N 1
ATOM 721 C CA . LEU A 1 90 ? 1.180 8.925 -2.795 1.00 80.12 90 LEU A CA 1
ATOM 722 C C . LEU A 1 90 ? -0.047 8.008 -2.874 1.00 80.12 90 LEU A C 1
ATOM 724 O O . LEU A 1 90 ? -1.187 8.466 -2.793 1.00 80.12 90 LEU A O 1
ATOM 728 N N . GLU A 1 91 ? 0.155 6.700 -3.032 1.00 79.19 91 GLU A N 1
ATOM 729 C CA . GLU A 1 91 ? -0.937 5.727 -3.025 1.00 79.19 91 GLU A CA 1
ATOM 730 C C . GLU A 1 91 ? -1.539 5.561 -1.621 1.00 79.19 91 GLU A C 1
ATOM 732 O O . GLU A 1 91 ? -2.759 5.457 -1.486 1.00 79.19 91 GLU A O 1
ATOM 737 N N . MET A 1 92 ? -0.713 5.571 -0.570 1.00 73.94 92 MET A N 1
ATOM 738 C CA . MET A 1 92 ? -1.175 5.586 0.819 1.00 73.94 92 MET A CA 1
ATOM 739 C C . MET A 1 92 ? -1.901 6.884 1.154 1.00 73.94 92 MET A C 1
ATOM 741 O O . MET A 1 92 ? -2.965 6.809 1.748 1.00 73.94 92 MET A O 1
ATOM 745 N N . GLU A 1 93 ? -1.397 8.041 0.737 1.00 76.06 93 GLU A N 1
ATOM 746 C CA . GLU A 1 93 ? -2.050 9.339 0.898 1.00 76.06 93 GLU A CA 1
ATOM 747 C C . GLU A 1 93 ? -3.395 9.346 0.186 1.00 76.06 93 GLU A C 1
ATOM 749 O O . GLU A 1 93 ? -4.385 9.719 0.794 1.00 76.06 93 GLU A O 1
ATOM 754 N N . ARG A 1 94 ? -3.492 8.819 -1.041 1.00 76.25 94 ARG A N 1
ATOM 755 C CA . ARG A 1 94 ? -4.788 8.647 -1.717 1.00 76.25 94 ARG A CA 1
ATOM 756 C C . ARG A 1 94 ? -5.711 7.676 -0.996 1.00 76.25 94 ARG A C 1
ATOM 758 O O . ARG A 1 94 ? -6.910 7.916 -0.967 1.00 76.25 94 ARG A O 1
ATOM 765 N N . LYS A 1 95 ? -5.199 6.579 -0.431 1.00 73.12 95 LYS A N 1
ATOM 766 C CA . LYS A 1 95 ? -6.013 5.637 0.359 1.00 73.12 95 LYS A CA 1
ATOM 767 C C . LYS A 1 95 ? -6.472 6.256 1.673 1.00 73.12 95 LYS A C 1
ATOM 769 O O . LYS A 1 95 ? -7.598 5.992 2.081 1.00 73.12 95 LYS A O 1
ATOM 774 N N . VAL A 1 96 ? -5.636 7.067 2.316 1.00 73.19 96 VAL A N 1
ATOM 775 C CA . VAL A 1 96 ? -5.959 7.814 3.536 1.00 73.19 96 VAL A CA 1
ATOM 776 C C . VAL A 1 96 ? -6.959 8.914 3.220 1.00 73.19 96 VAL A C 1
ATOM 778 O O . VAL A 1 96 ? -7.966 8.982 3.901 1.00 73.19 96 VAL A O 1
ATOM 781 N N . GLU A 1 97 ? -6.757 9.691 2.160 1.00 71.12 97 GLU A N 1
ATOM 782 C CA . GLU A 1 97 ? -7.684 10.711 1.665 1.00 71.12 97 GLU A CA 1
ATOM 783 C C . GLU A 1 97 ? -9.022 10.082 1.273 1.00 71.12 97 GLU A C 1
ATOM 785 O O . GLU A 1 97 ? -10.066 10.570 1.672 1.00 71.12 97 GLU A O 1
ATOM 790 N N . TYR A 1 98 ? -9.017 8.944 0.575 1.00 64.81 98 TYR A N 1
ATOM 791 C CA . TYR A 1 98 ? -10.232 8.200 0.240 1.00 64.81 98 TYR A CA 1
ATOM 792 C C . TYR A 1 98 ? -10.916 7.635 1.488 1.00 64.81 98 TYR A C 1
ATOM 794 O O . TYR A 1 98 ? -12.132 7.707 1.608 1.00 64.81 98 TYR A O 1
ATOM 802 N N . SER A 1 99 ? -10.159 7.099 2.448 1.00 64.38 99 SER A N 1
ATOM 803 C CA . SER A 1 99 ? -10.720 6.611 3.715 1.00 64.38 99 SER A CA 1
ATOM 804 C C . SER A 1 99 ? -11.254 7.763 4.560 1.00 64.38 99 SER A C 1
ATOM 806 O O . SER A 1 99 ? -12.302 7.621 5.171 1.00 64.38 99 SER A O 1
ATOM 808 N N . TYR A 1 100 ? -10.583 8.913 4.552 1.00 62.25 100 TYR A N 1
ATOM 809 C CA . TYR A 1 100 ? -11.004 10.138 5.218 1.00 62.25 100 TYR A CA 1
ATOM 810 C C . TYR A 1 100 ? -12.240 10.724 4.546 1.00 62.25 100 TYR A C 1
ATOM 812 O O . TYR A 1 100 ? -13.187 11.050 5.237 1.00 62.25 100 TYR A O 1
ATOM 820 N N . GLN A 1 101 ? -12.304 10.764 3.217 1.00 57.78 101 GLN A N 1
ATOM 821 C CA . GLN A 1 101 ? -13.495 11.162 2.470 1.00 57.78 101 GLN A CA 1
ATOM 822 C C . GLN A 1 101 ? -14.644 10.196 2.712 1.00 57.78 101 GLN A C 1
ATOM 824 O O . GLN A 1 101 ? -15.748 10.658 2.936 1.00 57.78 101 GLN A O 1
ATOM 829 N N . ARG A 1 102 ? -14.410 8.881 2.787 1.00 58.56 102 ARG A N 1
ATOM 830 C CA . ARG A 1 102 ? -15.456 7.936 3.202 1.00 58.56 102 ARG A CA 1
ATOM 831 C C . ARG A 1 102 ? -15.870 8.130 4.653 1.00 58.56 102 ARG A C 1
ATOM 833 O O . ARG A 1 102 ? -17.050 7.997 4.936 1.00 58.56 102 ARG A O 1
ATOM 840 N N . LEU A 1 103 ? -14.945 8.470 5.549 1.00 54.12 103 LEU A N 1
ATOM 841 C CA . LEU A 1 103 ? -15.254 8.824 6.934 1.00 54.12 103 LEU A CA 1
ATOM 842 C C . LEU A 1 103 ? -16.014 10.152 7.023 1.00 54.12 103 LEU A C 1
ATOM 844 O O . LEU A 1 103 ? -16.895 10.249 7.856 1.00 54.12 103 LEU A O 1
ATOM 848 N N . VAL A 1 104 ? -15.732 11.133 6.161 1.00 51.31 104 VAL A N 1
ATOM 849 C CA . VAL A 1 104 ? -16.387 12.453 6.093 1.00 51.31 104 VAL A CA 1
ATOM 850 C C . VAL A 1 104 ? -17.749 12.369 5.392 1.00 51.31 104 VAL A C 1
ATOM 852 O O . VAL A 1 104 ? -18.707 13.000 5.826 1.00 51.31 104 VAL A O 1
ATOM 855 N N . GLU A 1 105 ? -17.877 11.546 4.353 1.00 46.72 105 GLU A N 1
ATOM 856 C CA . GLU A 1 105 ? -19.145 11.178 3.712 1.00 46.72 105 GLU A CA 1
ATOM 857 C C . GLU A 1 105 ? -20.004 10.320 4.652 1.00 46.72 105 GLU A C 1
ATOM 859 O O . GLU A 1 105 ? -21.226 10.458 4.659 1.00 46.72 105 GLU A O 1
ATOM 864 N N . GLN A 1 106 ? -19.381 9.485 5.494 1.00 46.12 106 GLN A N 1
ATOM 865 C CA . GLN A 1 106 ? -20.049 8.832 6.620 1.00 46.12 106 GLN A CA 1
ATOM 866 C C . GLN A 1 106 ? -20.360 9.812 7.759 1.00 46.12 106 GLN A C 1
ATOM 868 O O . GLN A 1 106 ? -21.409 9.662 8.357 1.00 46.12 106 GLN A O 1
ATOM 873 N N . ASP A 1 107 ? -19.552 10.841 8.032 1.00 39.62 107 ASP A N 1
ATOM 874 C CA . ASP A 1 107 ? -19.835 11.880 9.045 1.00 39.62 107 ASP A CA 1
ATOM 875 C C . ASP A 1 107 ? -20.979 12.817 8.601 1.00 39.62 107 ASP A C 1
ATOM 877 O O . ASP A 1 107 ? -21.693 13.375 9.438 1.00 39.62 107 ASP A O 1
ATOM 881 N N . ALA A 1 108 ? -21.220 12.949 7.288 1.00 37.44 108 ALA A N 1
ATOM 882 C CA . ALA A 1 108 ? -22.398 13.625 6.733 1.00 37.44 108 ALA A CA 1
ATOM 883 C C . ALA A 1 108 ? -23.705 12.842 6.976 1.00 37.44 108 ALA A C 1
ATOM 885 O O . ALA A 1 108 ? -24.798 13.408 6.897 1.00 37.44 108 ALA A O 1
ATOM 886 N N . VAL A 1 109 ? -23.603 11.566 7.355 1.00 41.88 109 VAL A N 1
ATOM 887 C CA . VAL A 1 109 ? -24.673 10.806 7.994 1.00 41.88 109 VAL A CA 1
ATOM 888 C C . VAL A 1 109 ? -24.290 10.662 9.461 1.00 41.88 109 VAL A C 1
ATOM 890 O O . VAL A 1 109 ? -23.635 9.711 9.856 1.00 41.88 109 VAL A O 1
ATOM 893 N N . SER A 1 110 ? -24.709 11.607 10.305 1.00 43.50 110 SER A N 1
ATOM 894 C CA . SER A 1 110 ? -24.603 11.490 11.765 1.00 43.50 110 SER A CA 1
ATOM 895 C C . SER A 1 110 ? -25.431 10.299 12.295 1.00 43.50 110 SER A C 1
ATOM 897 O O . SER A 1 110 ? -26.458 10.444 12.961 1.00 43.50 110 SER A O 1
ATOM 899 N N . THR A 1 111 ? -24.986 9.081 12.015 1.00 42.72 111 THR A N 1
ATOM 900 C CA . THR A 1 111 ? -25.398 7.846 12.663 1.00 42.72 111 THR A CA 1
ATOM 901 C C . THR A 1 111 ? -24.368 7.543 13.724 1.00 42.72 111 THR A C 1
ATOM 903 O O . THR A 1 111 ? -23.706 6.512 13.707 1.00 42.72 111 THR A O 1
ATOM 906 N N . SER A 1 112 ? -24.293 8.435 14.713 1.00 49.66 112 SER A N 1
ATOM 907 C CA . SER A 1 112 ? -24.070 7.923 16.054 1.00 49.66 112 SER A CA 1
ATOM 908 C C . SER A 1 112 ? -25.109 6.824 16.256 1.00 49.66 112 SER A C 1
ATOM 910 O O . SER A 1 112 ? -26.319 7.080 16.140 1.00 49.66 112 SER A O 1
ATOM 912 N N . THR A 1 113 ? -24.644 5.584 16.399 1.00 65.50 113 THR A N 1
ATOM 913 C CA . THR A 1 113 ? -25.542 4.441 16.557 1.00 65.50 113 THR A CA 1
ATOM 914 C C . THR A 1 113 ? -26.463 4.706 17.723 1.00 65.50 113 THR A C 1
ATOM 916 O O . THR A 1 113 ? -26.123 5.415 18.670 1.00 65.50 113 THR A O 1
ATOM 919 N N . VAL A 1 114 ? -27.639 4.088 17.699 1.00 64.88 114 VAL A N 1
ATOM 920 C CA . VAL A 1 114 ? -28.526 4.073 18.868 1.00 64.88 114 VAL A CA 1
ATOM 921 C C . VAL A 1 114 ? -27.753 3.646 20.125 1.00 64.88 114 VAL A C 1
ATOM 923 O O . VAL A 1 114 ? -28.047 4.140 21.208 1.00 64.88 114 VAL A O 1
ATOM 926 N N . LEU A 1 115 ? -26.724 2.800 19.978 1.00 72.00 115 LEU A N 1
ATOM 927 C CA . LEU A 1 115 ? -25.849 2.381 21.065 1.00 72.00 115 LEU A CA 1
ATOM 928 C C . LEU A 1 115 ? -24.902 3.493 21.546 1.00 72.00 115 LEU A C 1
ATOM 930 O O . LEU A 1 115 ? -24.864 3.750 22.743 1.00 72.00 115 LEU A O 1
ATOM 934 N N . GLU A 1 116 ? -24.194 4.197 20.659 1.00 76.19 116 GLU A N 1
ATOM 935 C CA . GLU A 1 116 ? -23.354 5.343 21.040 1.00 76.19 116 GLU A CA 1
ATOM 936 C C . GLU A 1 116 ? -24.204 6.465 21.659 1.00 76.19 116 GLU A C 1
ATOM 938 O O . GLU A 1 116 ? -23.847 6.994 22.711 1.00 76.19 116 GLU A O 1
ATOM 943 N N . LYS A 1 117 ? -25.382 6.765 21.092 1.00 72.94 117 LYS A N 1
ATOM 944 C CA . LYS A 1 117 ? -26.340 7.721 21.677 1.00 72.94 117 LY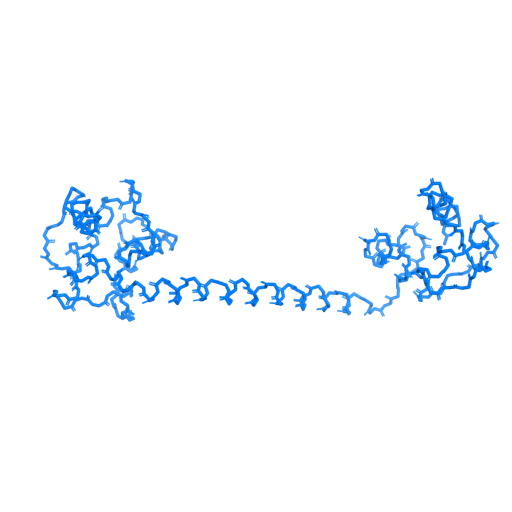S A CA 1
ATOM 945 C C . LYS A 1 117 ? -26.835 7.270 23.051 1.00 72.94 117 LYS A C 1
ATOM 947 O O . LYS A 1 117 ? -26.934 8.094 23.956 1.00 72.94 117 LYS A O 1
ATOM 952 N N . ALA A 1 118 ? -27.136 5.982 23.225 1.00 72.38 118 ALA A N 1
ATOM 953 C CA . ALA A 1 118 ? -27.554 5.433 24.513 1.00 72.38 118 ALA A CA 1
ATOM 954 C C . ALA A 1 118 ? -26.426 5.501 25.553 1.00 72.38 118 ALA A C 1
ATOM 956 O O . ALA A 1 118 ? -26.683 5.832 26.707 1.00 72.38 118 ALA A O 1
ATOM 957 N N . LEU A 1 119 ? -25.180 5.239 25.156 1.00 77.94 119 LEU A N 1
ATOM 958 C CA . LEU A 1 119 ? -24.012 5.371 26.026 1.00 77.94 119 LEU A CA 1
ATOM 959 C C . LEU A 1 119 ? -23.774 6.829 26.427 1.00 77.94 119 LEU A C 1
ATOM 961 O O . LEU A 1 119 ? -23.652 7.116 27.618 1.00 77.94 119 LEU A O 1
ATOM 965 N N . LEU A 1 120 ? -23.825 7.756 25.469 1.00 79.94 120 LEU A N 1
ATOM 966 C CA . LEU A 1 120 ? -23.703 9.193 25.725 1.00 79.94 120 LEU A CA 1
ATOM 967 C C . LEU A 1 120 ? -24.810 9.708 26.652 1.00 79.94 120 LEU A C 1
ATOM 969 O O . LEU A 1 120 ? -24.528 10.483 27.563 1.00 79.94 120 LEU A O 1
ATOM 973 N N . ALA A 1 121 ? -26.051 9.243 26.479 1.00 75.94 121 ALA A N 1
ATOM 974 C CA . ALA A 1 121 ? -27.163 9.580 27.369 1.00 75.94 121 ALA A CA 1
ATOM 975 C C . ALA A 1 121 ? -26.955 9.076 28.811 1.00 75.94 121 ALA A C 1
ATOM 977 O O . ALA A 1 121 ? -27.473 9.680 29.747 1.00 75.94 121 ALA A O 1
ATOM 978 N N . ASN A 1 122 ? -26.166 8.013 28.999 1.00 73.88 122 ASN A N 1
ATOM 979 C CA . ASN A 1 122 ? -25.734 7.517 30.310 1.00 73.88 122 ASN A CA 1
ATOM 980 C C . ASN A 1 122 ? -24.414 8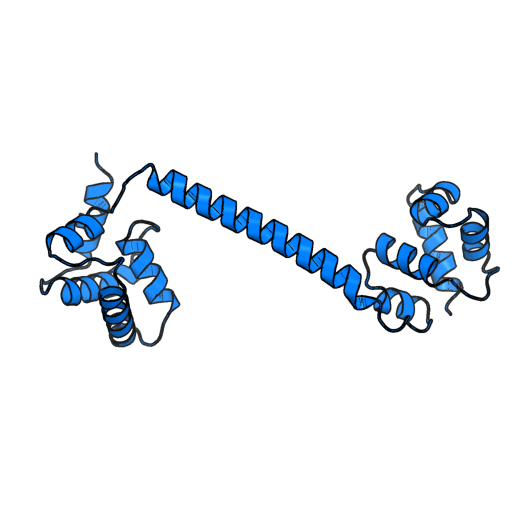.159 30.793 1.00 73.88 122 ASN A C 1
ATOM 982 O O . ASN A 1 122 ? -23.822 7.695 31.762 1.00 73.88 122 ASN A O 1
ATOM 986 N N . GLY A 1 123 ? -23.937 9.220 30.132 1.00 79.50 123 GLY A N 1
ATOM 987 C CA . GLY A 1 123 ? -22.711 9.931 30.506 1.00 79.50 123 GLY A CA 1
ATOM 988 C C . GLY A 1 123 ? -21.415 9.247 30.064 1.00 79.50 123 GLY A C 1
ATOM 989 O O . GLY A 1 123 ? -20.340 9.647 30.506 1.00 79.50 123 GLY A O 1
ATOM 990 N N . VAL A 1 124 ? -21.490 8.235 29.196 1.00 81.00 124 VAL A N 1
ATOM 991 C CA . VAL A 1 124 ? -20.330 7.493 28.692 1.00 81.00 124 VAL A CA 1
ATOM 992 C C . VAL A 1 124 ? -19.975 7.977 27.291 1.00 81.00 124 VAL A C 1
ATOM 994 O O . VAL A 1 124 ? -20.699 7.716 26.330 1.00 81.00 124 VAL A O 1
ATOM 997 N N . ASN A 1 125 ? -18.828 8.640 27.150 1.00 83.19 125 ASN A N 1
ATOM 998 C CA . ASN A 1 125 ? -18.314 9.050 25.849 1.00 83.19 125 ASN A CA 1
ATOM 999 C C . ASN A 1 125 ? -17.245 8.070 25.353 1.00 83.19 125 ASN A C 1
ATOM 1001 O O . ASN A 1 125 ? -16.072 8.179 25.691 1.00 83.19 125 ASN A O 1
ATOM 1005 N 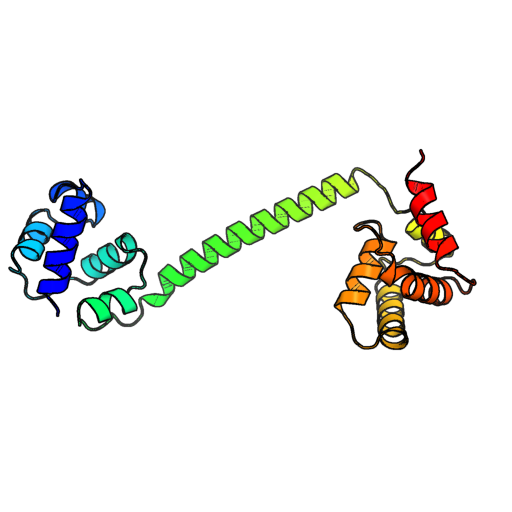N . VAL A 1 126 ? -17.635 7.135 24.486 1.00 79.19 126 VAL A N 1
ATOM 1006 C CA . VAL A 1 126 ? -16.725 6.121 23.914 1.00 79.19 126 VAL A CA 1
ATOM 1007 C C . VAL A 1 126 ? -15.611 6.696 23.026 1.00 79.19 126 VAL A C 1
ATOM 1009 O O . VAL A 1 126 ? -14.650 5.993 22.709 1.00 79.19 126 VAL A O 1
ATOM 1012 N N . ARG A 1 127 ? -15.698 7.977 22.641 1.00 77.69 127 ARG A N 1
ATOM 1013 C CA . ARG A 1 127 ? -14.638 8.683 21.903 1.00 77.69 127 ARG A CA 1
ATOM 1014 C C . ARG A 1 127 ? -13.592 9.314 22.819 1.00 77.69 127 ARG A C 1
ATOM 1016 O O . ARG A 1 127 ? -12.550 9.743 22.328 1.00 77.69 127 ARG A O 1
ATOM 1023 N N . ASP A 1 128 ? -13.849 9.403 24.123 1.00 82.50 128 ASP A N 1
ATOM 1024 C CA . ASP A 1 128 ? -12.889 9.982 25.050 1.00 82.50 128 ASP A CA 1
ATOM 1025 C C . ASP A 1 128 ? -11.766 8.987 25.408 1.00 82.50 128 ASP A C 1
ATOM 1027 O O . ASP A 1 128 ? -11.918 7.761 25.425 1.00 82.50 128 ASP A O 1
ATOM 1031 N N . ARG A 1 129 ? -10.578 9.537 25.669 1.00 74.00 129 ARG A N 1
ATOM 1032 C CA . ARG A 1 129 ? -9.390 8.734 25.979 1.00 74.00 129 ARG A CA 1
ATOM 1033 C C . ARG A 1 129 ? -9.549 7.914 27.273 1.00 74.00 129 ARG A C 1
ATOM 1035 O O . ARG A 1 129 ? -9.136 6.754 27.266 1.00 74.00 129 ARG A O 1
ATOM 1042 N N . PRO A 1 130 ? -10.128 8.442 28.372 1.00 80.69 130 PRO A N 1
ATOM 1043 C CA . PRO A 1 130 ? -10.330 7.667 29.599 1.00 80.69 130 PRO A CA 1
ATOM 1044 C C . PRO A 1 130 ? -11.247 6.446 29.422 1.00 80.69 130 PRO A C 1
ATOM 1046 O O . PRO A 1 130 ? -10.924 5.363 29.915 1.00 80.69 130 PRO A O 1
ATOM 1049 N N . THR A 1 131 ? -12.352 6.583 28.689 1.00 81.50 131 THR A N 1
ATOM 1050 C CA . THR A 1 131 ? -13.308 5.501 28.413 1.00 81.50 131 THR A CA 1
ATOM 1051 C C . THR A 1 131 ? -12.691 4.465 27.493 1.00 81.50 131 THR A C 1
ATOM 1053 O O . THR A 1 131 ? -12.850 3.277 27.752 1.00 81.50 131 THR A O 1
ATOM 1056 N N . GLN A 1 132 ? -11.922 4.871 26.480 1.00 81.69 132 GLN A N 1
ATOM 1057 C CA . GLN A 1 132 ? -11.193 3.929 25.622 1.00 81.69 132 GLN A CA 1
ATOM 1058 C C . GLN A 1 132 ? -10.151 3.118 26.395 1.00 81.69 132 GLN A C 1
ATOM 1060 O O . GLN A 1 132 ? -10.048 1.909 26.193 1.00 81.69 132 GLN A O 1
ATOM 1065 N N . VAL A 1 133 ? -9.418 3.746 27.322 1.00 81.75 133 VAL A N 1
ATOM 1066 C CA . VAL A 1 133 ? -8.492 3.032 28.217 1.00 81.75 133 VAL A CA 1
ATOM 1067 C C . VAL A 1 133 ? -9.259 2.044 29.101 1.00 81.75 133 VAL A C 1
ATOM 1069 O O . VAL A 1 133 ? -8.874 0.879 29.180 1.00 81.75 133 VAL A O 1
ATOM 1072 N N . LYS A 1 134 ? -10.380 2.468 29.706 1.00 82.06 134 LYS A N 1
ATOM 1073 C CA . LYS A 1 134 ? -11.237 1.592 30.523 1.00 82.06 134 LYS A CA 1
ATOM 1074 C C . LYS A 1 134 ? -11.776 0.415 29.702 1.00 82.06 134 LYS A C 1
ATOM 1076 O O . LYS A 1 134 ? -11.705 -0.717 30.167 1.00 82.06 134 LYS A O 1
ATOM 1081 N N . LEU A 1 135 ? -12.271 0.664 28.491 1.00 80.50 135 LEU A N 1
ATOM 1082 C CA . LEU A 1 135 ? -12.769 -0.351 27.560 1.00 80.50 135 LEU A CA 1
ATOM 1083 C C . LEU A 1 135 ? -11.685 -1.362 27.202 1.00 80.50 135 LEU A C 1
ATOM 1085 O O . LEU A 1 135 ? -11.916 -2.562 27.316 1.00 80.50 135 LEU A O 1
ATOM 1089 N N . ARG A 1 136 ? -10.496 -0.883 26.829 1.00 82.75 136 ARG A N 1
ATOM 1090 C CA . ARG A 1 136 ? -9.364 -1.738 26.470 1.00 82.75 136 ARG A CA 1
ATOM 1091 C C . ARG A 1 136 ? -9.007 -2.692 27.606 1.00 82.75 136 ARG A C 1
ATOM 1093 O O . ARG A 1 136 ? -8.960 -3.897 27.390 1.00 82.75 136 ARG A O 1
ATOM 1100 N N . THR A 1 137 ? -8.868 -2.178 28.827 1.00 84.56 137 THR A N 1
ATOM 1101 C CA . THR A 1 137 ? -8.579 -3.005 30.008 1.00 84.56 137 THR A CA 1
ATOM 1102 C C . THR A 1 137 ? -9.670 -4.045 30.285 1.00 84.56 137 THR A C 1
ATOM 1104 O O . THR A 1 137 ? -9.387 -5.101 30.845 1.00 84.56 137 THR A O 1
ATOM 1107 N N . GLN A 1 138 ? -10.929 -3.774 29.932 1.00 82.00 138 GLN A N 1
ATOM 1108 C CA . GLN A 1 138 ? -12.017 -4.741 30.113 1.00 82.00 138 GLN A CA 1
ATOM 1109 C C . GLN A 1 138 ? -12.039 -5.802 29.015 1.00 82.00 138 GLN A C 1
ATOM 1111 O O . GLN A 1 138 ? -12.232 -6.973 29.329 1.00 82.00 138 GLN A O 1
ATOM 1116 N N . VAL A 1 139 ? -11.760 -5.433 27.762 1.00 80.31 139 VAL A N 1
ATOM 1117 C CA . VAL A 1 139 ? -11.558 -6.415 26.684 1.00 80.31 139 VAL A CA 1
ATOM 1118 C C . VAL A 1 139 ? -10.411 -7.356 27.039 1.00 80.31 139 VAL A C 1
ATOM 1120 O O . VAL A 1 139 ? -10.580 -8.570 26.963 1.00 80.31 139 VAL A O 1
ATOM 1123 N N . GLU A 1 140 ? -9.299 -6.803 27.530 1.00 82.56 140 GLU A N 1
ATOM 1124 C CA . GLU A 1 140 ? -8.142 -7.571 28.000 1.00 82.56 140 GLU A CA 1
ATOM 1125 C C . GLU A 1 140 ? -8.512 -8.569 29.114 1.00 82.56 140 GLU A C 1
ATOM 1127 O O . GLU A 1 140 ? -7.991 -9.682 29.153 1.00 82.56 140 GLU A O 1
ATOM 1132 N N . LYS A 1 141 ? -9.456 -8.215 29.997 1.00 81.94 141 LYS A N 1
ATOM 1133 C CA . LYS A 1 141 ? -9.945 -9.100 31.069 1.00 81.94 141 LYS A CA 1
ATOM 1134 C C . LYS A 1 141 ? -10.905 -10.186 30.588 1.00 81.94 141 LYS A C 1
ATOM 1136 O O . LYS A 1 141 ? -10.888 -11.278 31.146 1.00 81.94 141 LYS A O 1
ATOM 1141 N N . ILE A 1 142 ? -11.761 -9.882 29.614 1.00 76.50 142 ILE A N 1
ATOM 1142 C CA . ILE A 1 142 ? -12.809 -10.797 29.134 1.00 76.50 142 ILE A CA 1
ATOM 1143 C C . ILE A 1 142 ? -12.239 -11.802 28.126 1.00 76.50 142 ILE A C 1
ATOM 1145 O O . ILE A 1 142 ? -12.589 -12.978 28.159 1.00 76.50 142 ILE A O 1
ATOM 1149 N N . ALA A 1 143 ? -11.356 -11.345 27.238 1.00 71.69 143 ALA A N 1
ATOM 1150 C CA . ALA A 1 143 ? -10.910 -12.102 26.070 1.00 71.69 143 ALA A CA 1
ATOM 1151 C C . ALA A 1 143 ? -9.381 -12.251 25.960 1.00 71.69 143 ALA A C 1
ATOM 1153 O O . ALA A 1 143 ? -8.892 -12.788 24.965 1.00 71.69 143 ALA A O 1
ATOM 1154 N N . GLY A 1 144 ? -8.625 -11.795 26.964 1.00 75.94 144 GLY A N 1
ATOM 1155 C CA . GLY A 1 144 ? -7.164 -11.721 26.906 1.00 75.94 144 GLY A CA 1
ATOM 1156 C C . GLY A 1 144 ? -6.669 -10.531 26.077 1.00 75.94 144 GLY A C 1
ATOM 1157 O O . GLY A 1 144 ? -7.462 -9.745 25.559 1.00 75.94 144 GLY A O 1
ATOM 1158 N N . ASP A 1 145 ? -5.347 -10.386 25.948 1.00 75.81 145 ASP A N 1
ATOM 1159 C CA . ASP A 1 145 ? -4.729 -9.303 25.171 1.00 75.81 145 ASP A CA 1
ATOM 1160 C C . ASP A 1 145 ? -4.969 -9.499 23.665 1.00 75.81 145 ASP A C 1
ATOM 1162 O O . ASP A 1 145 ? -4.169 -10.094 22.942 1.00 75.81 145 ASP A O 1
ATOM 1166 N N . SER A 1 146 ? -6.131 -9.037 23.203 1.00 78.75 146 SER A N 1
ATOM 1167 C CA . SER A 1 146 ? -6.541 -9.059 21.803 1.00 78.75 146 SER A CA 1
ATOM 1168 C C . SER A 1 146 ? -6.870 -7.641 21.328 1.00 78.75 146 SER A C 1
ATOM 1170 O O . SER A 1 146 ? -8.034 -7.222 21.351 1.00 78.75 146 SER A O 1
ATOM 1172 N N . PRO A 1 147 ? -5.857 -6.885 20.857 1.00 78.56 147 PRO A N 1
ATOM 1173 C CA . PRO A 1 147 ? -6.050 -5.546 20.302 1.00 78.56 147 PRO A CA 1
ATOM 1174 C C . PRO A 1 147 ? -7.063 -5.522 19.150 1.00 78.56 147 PRO A C 1
ATOM 1176 O O . PRO A 1 147 ? -7.852 -4.588 19.038 1.00 78.56 147 PRO A O 1
ATOM 1179 N N . ALA A 1 148 ? -7.092 -6.588 18.343 1.00 81.38 148 ALA A N 1
ATOM 1180 C CA . ALA A 1 148 ? -8.018 -6.730 17.225 1.00 81.38 148 ALA A CA 1
ATOM 1181 C C . ALA A 1 148 ? -9.482 -6.835 17.681 1.00 81.38 148 ALA A C 1
ATOM 1183 O O . ALA A 1 148 ? -10.359 -6.238 17.063 1.00 81.38 148 ALA A O 1
ATOM 1184 N N . LEU A 1 149 ? -9.766 -7.561 18.770 1.00 81.44 149 LEU A N 1
ATOM 1185 C CA . LEU A 1 149 ? -11.126 -7.649 19.310 1.00 81.44 149 LEU A CA 1
ATOM 1186 C C . LEU A 1 149 ? -11.584 -6.303 19.881 1.00 81.44 149 LEU A C 1
ATOM 1188 O O . LEU A 1 149 ? -12.723 -5.900 19.657 1.00 81.44 149 LEU A O 1
ATOM 1192 N N . PHE A 1 150 ? -10.696 -5.595 20.585 1.00 82.88 150 PHE A N 1
ATOM 1193 C CA . PHE A 1 150 ? -10.988 -4.255 21.095 1.00 82.88 150 PHE A CA 1
ATOM 1194 C C . PHE A 1 150 ? -11.344 -3.290 19.960 1.00 82.88 150 PHE A C 1
ATOM 1196 O O . PHE A 1 150 ? -12.359 -2.601 20.044 1.00 82.88 150 PHE A O 1
ATOM 1203 N N . GLU A 1 151 ? -10.551 -3.280 18.888 1.00 81.50 151 GLU A N 1
ATOM 1204 C CA . GLU A 1 151 ? -10.796 -2.430 17.724 1.00 81.50 151 GLU A CA 1
ATOM 1205 C C . GLU A 1 151 ? -12.133 -2.770 17.050 1.00 81.50 151 GLU A C 1
ATOM 1207 O O . GLU A 1 151 ? -12.947 -1.873 16.836 1.00 81.50 151 GLU A O 1
ATOM 1212 N N . ARG A 1 152 ? -12.430 -4.059 16.818 1.00 83.00 152 ARG A N 1
ATOM 1213 C CA . ARG A 1 152 ? -13.728 -4.481 16.258 1.00 83.00 152 ARG A CA 1
ATOM 1214 C C . ARG A 1 152 ? -14.910 -4.051 17.124 1.00 83.00 152 ARG A C 1
ATOM 1216 O O . ARG A 1 152 ? -15.886 -3.521 16.599 1.00 83.00 152 ARG A O 1
ATOM 1223 N N . LEU A 1 153 ? -14.833 -4.258 18.439 1.00 81.75 153 LEU A N 1
ATOM 1224 C CA . LEU A 1 153 ? -15.914 -3.906 19.363 1.00 81.75 153 LEU A CA 1
ATOM 1225 C C . LEU A 1 153 ? -16.120 -2.393 19.441 1.00 81.75 153 LEU A C 1
ATOM 1227 O O . LEU A 1 153 ? -17.261 -1.940 19.429 1.00 81.75 153 LEU A O 1
ATOM 1231 N N . LEU A 1 154 ? -15.042 -1.608 19.471 1.00 82.38 154 LEU A N 1
ATOM 1232 C CA . LEU A 1 154 ? -15.123 -0.149 19.475 1.00 82.38 154 LEU A CA 1
ATOM 1233 C C . LEU A 1 154 ? -15.761 0.374 18.182 1.00 82.38 154 LEU A C 1
ATOM 1235 O O . LEU A 1 154 ? -16.692 1.176 18.241 1.00 82.38 154 LEU A O 1
ATOM 1239 N N . LEU A 1 155 ? -15.310 -0.116 17.023 1.00 79.00 155 LEU A N 1
ATOM 1240 C CA . LEU A 1 155 ? -15.878 0.248 15.723 1.00 79.00 155 LEU A CA 1
ATOM 1241 C C . LEU A 1 155 ? -17.355 -0.151 15.621 1.00 79.00 155 LEU A C 1
ATOM 1243 O O . LEU A 1 155 ? -18.167 0.636 15.134 1.00 79.00 155 LEU A O 1
ATOM 1247 N N . ALA A 1 156 ? -17.725 -1.327 16.133 1.00 76.56 156 ALA A N 1
ATOM 1248 C CA . ALA A 1 156 ? -19.107 -1.791 16.148 1.00 76.56 156 ALA A CA 1
ATOM 1249 C C . ALA A 1 156 ? -19.999 -0.978 17.102 1.00 76.56 156 ALA A C 1
ATOM 1251 O O . ALA A 1 156 ? -21.131 -0.647 16.748 1.00 76.56 156 ALA A O 1
ATOM 1252 N N . ILE A 1 157 ? -19.495 -0.593 18.281 1.00 77.56 157 ILE A N 1
ATOM 1253 C CA . ILE A 1 157 ? -20.214 0.281 19.221 1.00 77.56 157 ILE A CA 1
ATOM 1254 C C . ILE A 1 157 ? -20.451 1.661 18.598 1.00 77.56 157 ILE A C 1
ATOM 1256 O O . ILE A 1 157 ? -21.560 2.186 18.685 1.00 77.56 157 ILE A O 1
ATOM 1260 N N . CYS A 1 158 ? -19.451 2.212 17.910 1.00 74.25 158 CYS A N 1
ATOM 1261 C CA . CYS A 1 158 ? -19.555 3.481 17.187 1.00 74.25 158 CYS A CA 1
ATOM 1262 C C . CYS A 1 158 ? -20.359 3.385 15.874 1.00 74.25 158 CYS A C 1
ATOM 1264 O O . CYS A 1 158 ? -20.621 4.412 15.259 1.00 74.25 158 CYS A O 1
ATOM 1266 N N . GLY A 1 159 ? -20.754 2.184 15.433 1.00 68.75 159 GLY A N 1
ATOM 1267 C CA . GLY A 1 159 ? -21.515 1.964 14.190 1.00 68.75 159 GLY A CA 1
ATOM 1268 C C . GLY A 1 159 ? -20.752 2.058 12.900 1.00 68.75 159 GLY A C 1
ATOM 1269 O O . GLY A 1 159 ? -21.362 2.219 11.848 1.00 68.75 159 GLY A O 1
ATOM 1270 N N . ILE A 1 160 ? -19.435 1.981 12.977 1.00 69.25 160 ILE A N 1
ATOM 1271 C CA . ILE A 1 160 ? -18.574 2.041 11.806 1.00 69.25 160 ILE A CA 1
ATOM 1272 C C . ILE A 1 160 ? -18.606 0.688 11.083 1.00 69.25 160 ILE A C 1
ATOM 1274 O O . ILE A 1 160 ? -18.547 0.630 9.856 1.00 69.25 160 ILE A O 1
ATOM 1278 N N . THR A 1 161 ? -18.751 -0.409 11.833 1.00 67.75 161 THR A N 1
ATOM 1279 C CA . THR A 1 161 ? -18.796 -1.779 11.306 1.00 67.75 161 THR A CA 1
ATOM 1280 C C . THR A 1 161 ? -19.970 -2.571 11.888 1.00 67.75 161 THR A C 1
ATOM 1282 O O . THR A 1 161 ? -20.366 -2.329 13.029 1.00 67.75 161 THR A O 1
ATOM 1285 N N . PRO A 1 162 ? -20.531 -3.550 11.154 1.00 70.81 162 PRO A N 1
ATOM 1286 C CA . PRO A 1 162 ? -21.508 -4.473 11.725 1.00 70.81 162 PRO A CA 1
ATOM 1287 C C . PRO A 1 162 ? -20.873 -5.309 12.846 1.00 70.81 162 PRO A C 1
ATOM 1289 O O . PRO A 1 162 ? -19.700 -5.672 12.771 1.00 70.81 162 PRO A O 1
ATOM 1292 N N . MET A 1 163 ? -21.653 -5.622 13.883 1.00 76.44 163 MET A N 1
ATOM 1293 C CA . MET A 1 163 ? -21.214 -6.498 14.972 1.00 76.44 163 MET A CA 1
ATOM 1294 C C . MET A 1 163 ? -21.428 -7.964 14.589 1.00 76.44 163 MET A C 1
ATOM 1296 O O . MET A 1 163 ? -22.538 -8.357 14.223 1.00 76.44 163 MET A O 1
ATOM 1300 N N . GLU A 1 164 ? -20.382 -8.782 14.692 1.00 78.25 164 GLU A N 1
ATOM 1301 C CA . GLU A 1 164 ? -20.485 -10.222 14.460 1.00 78.25 164 GLU A CA 1
ATOM 1302 C C . GLU A 1 164 ? -21.232 -10.913 15.607 1.00 78.25 164 GLU A C 1
ATOM 1304 O O . GLU A 1 164 ? -21.108 -10.538 16.774 1.00 78.25 164 GLU A O 1
ATOM 1309 N N . THR A 1 165 ? -21.977 -11.980 15.304 1.00 76.31 165 THR A N 1
ATOM 1310 C CA . THR A 1 165 ? -22.719 -12.741 16.325 1.00 76.31 165 THR A CA 1
ATOM 1311 C C . THR A 1 165 ? -21.796 -13.318 17.404 1.00 76.31 165 THR A C 1
ATOM 1313 O O . THR A 1 165 ? -22.192 -13.408 18.565 1.00 76.31 165 THR A O 1
ATOM 1316 N N . ALA A 1 166 ? -20.560 -13.668 17.032 1.00 80.69 166 ALA A N 1
ATOM 1317 C CA . ALA A 1 166 ? -19.540 -14.177 17.947 1.00 80.69 166 ALA A CA 1
ATOM 1318 C C . ALA A 1 166 ? -19.061 -13.126 18.967 1.00 80.69 166 ALA A C 1
ATOM 1320 O O . ALA A 1 166 ? -18.673 -13.491 20.074 1.00 80.69 166 ALA A O 1
ATOM 1321 N N . ASP A 1 167 ? -19.139 -11.838 18.622 1.00 81.81 167 ASP A N 1
ATOM 1322 C CA . ASP A 1 167 ? -18.648 -10.730 19.446 1.00 81.81 167 ASP A CA 1
ATOM 1323 C C . ASP A 1 167 ? -19.730 -10.201 20.425 1.00 81.81 167 ASP A C 1
ATOM 1325 O O . ASP A 1 167 ? -19.422 -9.459 21.360 1.00 81.81 167 ASP A O 1
ATOM 1329 N N . LEU A 1 168 ? -21.000 -10.615 20.272 1.00 80.50 168 LEU A N 1
ATOM 1330 C CA . LEU A 1 168 ? -22.131 -10.154 21.097 1.00 80.50 168 LEU A CA 1
ATOM 1331 C C . LEU A 1 168 ? -21.979 -10.398 22.613 1.00 80.50 168 LEU A C 1
ATOM 1333 O O . LEU A 1 168 ? -22.370 -9.511 23.377 1.00 80.50 168 LEU A O 1
ATOM 1337 N N . PRO A 1 169 ? -21.450 -11.545 23.094 1.00 84.94 169 PRO A N 1
ATOM 1338 C CA . PRO A 1 169 ? -21.238 -11.753 24.527 1.00 84.94 169 PRO A CA 1
ATOM 1339 C C . PRO A 1 169 ? -20.232 -10.756 25.110 1.00 84.94 169 PRO A C 1
ATOM 1341 O O . PRO A 1 169 ? -20.523 -10.110 26.114 1.00 84.94 169 PRO A O 1
ATOM 1344 N N . ALA A 1 170 ? -19.100 -10.554 24.428 1.00 84.38 170 ALA A N 1
ATOM 1345 C CA . ALA A 1 170 ? -18.080 -9.598 24.851 1.00 84.38 170 ALA A CA 1
ATOM 1346 C C . ALA A 1 170 ? -18.612 -8.157 24.822 1.00 84.38 170 ALA A C 1
ATOM 1348 O O . ALA A 1 170 ? -18.360 -7.383 25.743 1.00 84.38 170 ALA A O 1
ATOM 1349 N N . ALA A 1 171 ? -19.404 -7.801 23.806 1.00 83.31 171 ALA A N 1
ATOM 1350 C CA . ALA A 1 171 ? -20.063 -6.501 23.734 1.00 83.31 171 ALA A CA 1
ATOM 1351 C C . ALA A 1 171 ? -21.024 -6.266 24.913 1.00 83.31 171 ALA A C 1
ATOM 1353 O O . ALA A 1 171 ? -21.005 -5.192 25.512 1.00 83.31 171 ALA A O 1
ATOM 1354 N N . ALA A 1 172 ? -21.839 -7.260 25.275 1.00 84.00 172 ALA A N 1
ATOM 1355 C CA . ALA A 1 172 ? -22.761 -7.164 26.406 1.00 84.00 172 ALA A CA 1
ATOM 1356 C C . ALA A 1 172 ? -22.014 -6.968 27.739 1.00 84.00 172 ALA A C 1
ATOM 1358 O O . ALA A 1 172 ? -22.366 -6.083 28.523 1.00 84.00 172 ALA A O 1
ATOM 1359 N N . ASP A 1 173 ? -20.936 -7.720 27.965 1.00 84.62 173 ASP A N 1
ATOM 1360 C CA . ASP A 1 173 ? -20.105 -7.576 29.163 1.00 84.62 173 ASP A CA 1
ATOM 1361 C C . ASP A 1 173 ? -19.431 -6.196 29.241 1.00 84.62 173 ASP A C 1
ATOM 1363 O O . ASP A 1 173 ? -19.406 -5.572 30.305 1.00 84.62 173 ASP A O 1
ATOM 1367 N N . LEU A 1 174 ? -18.950 -5.661 28.114 1.00 82.75 174 LEU A N 1
ATOM 1368 C CA . LEU A 1 174 ? -18.383 -4.309 28.062 1.00 82.75 174 LEU A CA 1
ATOM 1369 C C . LEU A 1 174 ? -19.420 -3.230 28.365 1.00 82.75 174 LEU A C 1
ATOM 1371 O O . LEU A 1 174 ? -19.157 -2.328 29.162 1.00 82.75 174 LEU A O 1
ATOM 1375 N N . LEU A 1 175 ? -20.600 -3.320 27.752 1.00 82.19 175 LEU A N 1
ATOM 1376 C CA . LEU A 1 175 ? -21.681 -2.360 27.972 1.00 82.19 175 LEU A CA 1
ATOM 1377 C C . LEU A 1 175 ? -22.147 -2.376 29.425 1.00 82.19 175 LEU A C 1
ATOM 1379 O O . LEU A 1 175 ? -22.409 -1.313 29.992 1.00 82.19 175 LEU A O 1
ATOM 1383 N N . LYS A 1 176 ? -22.155 -3.550 30.063 1.00 83.62 176 LYS A N 1
ATOM 1384 C CA . LYS A 1 176 ? -22.417 -3.674 31.495 1.00 83.62 176 LYS A CA 1
ATOM 1385 C C . LYS A 1 176 ? -21.407 -2.912 32.347 1.00 83.62 176 LYS A C 1
ATOM 1387 O O . LYS A 1 176 ? -21.807 -2.217 33.270 1.00 83.62 176 LYS A O 1
ATOM 1392 N N . VAL A 1 177 ? -20.117 -2.993 32.031 1.00 80.56 177 VAL A N 1
ATOM 1393 C CA . VAL A 1 177 ? -19.068 -2.272 32.780 1.00 80.56 177 VAL A CA 1
ATOM 1394 C C . VAL A 1 177 ? -19.082 -0.761 32.523 1.00 80.56 177 VAL A C 1
ATOM 1396 O O . VAL A 1 177 ? -18.624 0.034 33.351 1.00 80.56 177 VAL A O 1
ATOM 1399 N N . LEU A 1 178 ? -19.549 -0.349 31.348 1.00 76.19 178 LEU A N 1
ATOM 1400 C CA . LEU A 1 178 ? -19.642 1.060 30.991 1.00 76.19 178 LEU A CA 1
ATOM 1401 C C . LEU A 1 178 ? -20.864 1.746 31.593 1.00 76.19 178 LEU A C 1
ATOM 1403 O O . LEU A 1 178 ? -20.749 2.882 32.036 1.00 76.19 178 LEU A O 1
ATOM 1407 N N . THR A 1 179 ? -22.011 1.072 31.592 1.00 78.88 179 THR A N 1
ATOM 1408 C CA . THR A 1 179 ? -23.300 1.658 31.995 1.00 78.88 179 THR A CA 1
ATOM 1409 C C . THR A 1 179 ? -23.734 1.282 33.407 1.00 78.88 179 THR A C 1
ATOM 1411 O O . THR A 1 179 ? -24.747 1.792 33.875 1.00 78.88 179 THR A O 1
ATOM 1414 N N . ASP A 1 180 ? -23.018 0.363 34.061 1.00 79.19 180 ASP A N 1
ATOM 1415 C CA . ASP A 1 180 ? -23.401 -0.275 35.327 1.00 79.19 180 ASP A CA 1
ATOM 1416 C C . ASP A 1 180 ? -24.797 -0.943 35.293 1.00 79.19 180 ASP A C 1
ATOM 1418 O O . ASP A 1 180 ? -25.396 -1.235 36.328 1.00 79.19 180 ASP A O 1
ATOM 1422 N N . GLN A 1 181 ? -25.316 -1.236 34.094 1.00 77.31 181 GLN A N 1
ATOM 1423 C CA . GLN A 1 181 ? -26.598 -1.908 33.868 1.00 77.31 181 GLN A CA 1
ATOM 1424 C C . GLN A 1 181 ? -26.386 -3.306 33.278 1.00 77.31 181 GLN A C 1
ATOM 1426 O O . GLN A 1 181 ? -25.432 -3.521 32.538 1.00 77.31 181 GLN A O 1
ATOM 1431 N N . PRO A 1 182 ? -27.241 -4.297 33.573 1.00 80.75 182 PRO A N 1
ATOM 1432 C CA . PRO A 1 182 ? -27.144 -5.596 32.922 1.00 80.75 182 PRO A CA 1
ATOM 1433 C C . PRO A 1 182 ? -27.476 -5.467 31.430 1.00 80.75 182 PRO A C 1
ATOM 1435 O O . PRO A 1 182 ? -28.530 -4.951 31.073 1.00 80.75 182 PRO A O 1
ATOM 1438 N N . TRP A 1 183 ? -26.585 -5.974 30.579 1.00 82.06 183 TRP A N 1
ATOM 1439 C CA . TRP A 1 183 ? -26.812 -6.120 29.143 1.00 82.06 183 TRP A CA 1
ATOM 1440 C C . TRP A 1 183 ? -26.761 -7.595 28.766 1.00 82.06 183 TRP A C 1
ATOM 1442 O O . TRP A 1 183 ? -25.898 -8.341 29.228 1.00 82.06 183 TRP A O 1
ATOM 1452 N N . THR A 1 184 ? -27.673 -8.011 27.898 1.00 85.12 184 THR A N 1
ATOM 1453 C CA . THR A 1 184 ? -27.675 -9.333 27.266 1.00 85.12 184 THR A CA 1
ATOM 1454 C C . THR A 1 184 ? -27.333 -9.223 25.778 1.00 85.12 184 THR A C 1
ATOM 1456 O O . THR A 1 184 ? -27.656 -8.209 25.153 1.00 85.12 184 THR A O 1
ATOM 1459 N N . PRO A 1 185 ? -26.760 -10.269 25.151 1.00 82.31 185 PRO A N 1
ATOM 1460 C CA . PRO A 1 185 ? -26.539 -10.307 23.701 1.00 82.31 185 PRO A CA 1
ATOM 1461 C C . PRO A 1 185 ? -27.785 -9.926 22.885 1.00 82.31 185 PRO A C 1
ATOM 1463 O O . PRO A 1 185 ? -27.703 -9.168 21.922 1.00 82.31 185 PRO A O 1
ATOM 1466 N N . SER A 1 186 ? -28.964 -10.384 23.316 1.00 77.69 186 SER A N 1
ATOM 1467 C CA . SER A 1 186 ? -30.247 -10.062 22.681 1.00 77.69 186 SER A CA 1
ATOM 1468 C C . SER A 1 186 ? -30.612 -8.578 22.782 1.00 77.69 186 SER A C 1
ATOM 1470 O O . SER A 1 186 ? -31.196 -8.025 21.853 1.00 77.69 186 SER A O 1
ATOM 1472 N N . GLU A 1 187 ? -30.273 -7.908 23.886 1.00 78.50 187 GLU A N 1
ATOM 1473 C CA . GLU A 1 187 ? -30.476 -6.464 24.043 1.00 78.50 187 GLU A CA 1
ATOM 1474 C C . GLU A 1 187 ? -29.509 -5.655 23.190 1.00 78.50 187 GLU A C 1
ATOM 1476 O O . GLU A 1 187 ? -29.935 -4.665 22.596 1.00 78.50 187 GLU A O 1
ATOM 1481 N N . VAL A 1 188 ? -28.260 -6.110 23.066 1.00 78.31 188 VAL A N 1
ATOM 1482 C CA . VAL A 1 188 ? -27.275 -5.521 22.150 1.00 78.31 188 VAL A CA 1
ATOM 1483 C C . VAL A 1 188 ? -27.799 -5.589 20.717 1.00 78.31 188 VAL A C 1
ATOM 1485 O O . VAL A 1 188 ? -27.933 -4.555 20.067 1.00 78.31 188 VAL A O 1
ATOM 1488 N N . VAL A 1 189 ? -28.228 -6.770 20.256 1.00 73.56 189 VAL A N 1
ATOM 1489 C CA . VAL A 1 189 ? -28.849 -6.947 18.930 1.00 73.56 189 VAL A CA 1
ATOM 1490 C C . VAL A 1 189 ? -30.093 -6.072 18.771 1.00 73.56 189 VAL A C 1
ATOM 1492 O O . VAL A 1 189 ? -30.267 -5.425 17.741 1.00 73.56 189 VAL A O 1
ATOM 1495 N N . ARG A 1 190 ? -30.962 -6.005 19.787 1.00 70.69 190 ARG A N 1
ATOM 1496 C CA . ARG A 1 190 ? -32.174 -5.172 19.753 1.00 70.69 190 ARG A CA 1
ATOM 1497 C C . ARG A 1 190 ? -31.842 -3.688 19.598 1.00 70.69 190 ARG A C 1
ATOM 1499 O O . ARG A 1 190 ? -32.540 -3.001 18.859 1.00 70.69 190 ARG A O 1
ATOM 1506 N N . VAL A 1 191 ? -30.828 -3.182 20.298 1.00 72.44 191 VAL A N 1
ATOM 1507 C CA . VAL A 1 191 ? -30.411 -1.771 20.225 1.00 72.44 191 VAL A CA 1
ATOM 1508 C C . VAL A 1 191 ? -29.726 -1.472 18.893 1.00 72.44 191 VAL A C 1
ATOM 1510 O O . VAL A 1 191 ? -30.030 -0.448 18.287 1.00 72.44 191 VAL A O 1
ATOM 1513 N N . LEU A 1 192 ? -28.896 -2.390 18.391 1.00 68.56 192 LEU A N 1
ATOM 1514 C CA . LEU A 1 192 ? -28.280 -2.283 17.066 1.00 68.56 192 LEU A CA 1
ATOM 1515 C C . LEU A 1 192 ? -29.337 -2.289 15.943 1.00 68.56 192 LEU A C 1
ATOM 1517 O O . LEU A 1 192 ? -29.296 -1.438 15.058 1.00 68.56 192 LEU A O 1
ATOM 1521 N N . ASN A 1 193 ? -30.344 -3.167 16.016 1.00 61.56 193 ASN A N 1
ATOM 1522 C CA . ASN A 1 193 ? -31.397 -3.291 14.998 1.00 61.56 193 ASN A CA 1
ATOM 1523 C C . ASN A 1 193 ? -32.473 -2.198 15.068 1.00 61.56 193 ASN A C 1
ATOM 1525 O O . ASN A 1 193 ? -33.083 -1.877 14.051 1.00 61.56 193 ASN A O 1
ATOM 1529 N N . LYS A 1 194 ? -32.709 -1.586 16.237 1.00 60.31 194 LYS A N 1
ATOM 1530 C CA . LYS A 1 194 ? -33.620 -0.433 16.363 1.00 60.31 194 LYS A CA 1
ATOM 1531 C C . LYS A 1 194 ? -33.134 0.809 15.603 1.00 60.31 194 LYS A C 1
ATOM 1533 O O . LYS A 1 194 ? -33.927 1.722 15.416 1.00 60.31 194 LYS A O 1
ATOM 1538 N N . GLY A 1 195 ? -31.874 0.839 15.160 1.00 47.25 195 GLY A N 1
ATOM 1539 C CA . GLY A 1 195 ? -31.332 1.873 14.271 1.00 47.25 195 GLY A CA 1
ATOM 1540 C C . GLY A 1 195 ? -31.496 1.597 12.770 1.00 47.25 195 GLY A C 1
ATOM 1541 O O . GLY A 1 195 ? -31.158 2.465 11.978 1.00 47.25 195 GLY A O 1
ATOM 1542 N N . LEU A 1 196 ? -31.995 0.418 12.371 1.00 37.44 196 LEU A N 1
ATOM 1543 C CA . LEU A 1 196 ? -32.181 0.021 10.962 1.00 37.44 196 LEU A CA 1
ATOM 1544 C C . LEU A 1 196 ? -33.637 0.142 10.478 1.00 37.44 196 LEU A C 1
ATOM 1546 O O . LEU A 1 196 ? -33.931 -0.183 9.330 1.00 37.44 196 LEU A O 1
ATOM 1550 N N . VAL A 1 197 ? -34.549 0.603 11.338 1.00 33.84 197 VAL A N 1
ATOM 1551 C CA . VAL A 1 197 ? -35.949 0.871 10.983 1.00 33.84 197 VAL A CA 1
ATOM 1552 C C . VAL A 1 197 ? -36.290 2.307 11.363 1.00 33.84 197 VAL A C 1
ATOM 1554 O O . VAL A 1 197 ? -36.869 2.566 12.418 1.00 33.84 197 VAL A O 1
ATOM 1557 N N . SER A 1 198 ? -35.904 3.236 10.497 1.00 31.73 198 SER A N 1
ATOM 1558 C CA . SER A 1 198 ? -36.500 4.571 10.379 1.00 31.73 198 SER A CA 1
ATOM 1559 C C . SER A 1 198 ? -36.219 5.124 8.994 1.00 31.73 198 SER A C 1
ATOM 1561 O O . SER A 1 198 ? -35.012 5.237 8.680 1.00 31.73 198 SER A O 1
#

Secondary structure (DSSP, 8-state):
--HHHHHHHHHHHHHTT--HHHHHHHHTS-HHHHHHHHTT--S---HHHHHHHHHHHT--HHHHHHHTT-PPPTTTHHHHHHHHHHHHHHHHHHHHHHHHHHHHHHHTS----HHHHHHHHTT--TTSHHHHHHHHHHHHHHH-S-HHHHHHHHHHHTTSSPPPGGGHHHHHHHHHHHHSS---HHHHHHHHHTTS--

Foldseek 3Di:
DALPLQLVVLVVVVVVVQDLCNVCVQLVHDSVVSVCSNVVVDDDDDLSSLVSVCVVVVHDSVVSCVSRVHDRDPPPVPVVVVVVVVVVVVVVVVVVVVVVVVVVVVVVVPCQALLCVVLVVLVHHLPDPVNLVVLQVLCCVPPNNDPPLSVQLSCCSRVVDPDDLVNLVVNQSSVCVSNVDHGHSVNVVVSRVVRVPD

Organism: NCBI:txid47253